Protein AF-A0A1I8AH09-F1 (afdb_monomer_lite)

Sequence (270 aa):
MNSVPYLFTRAVVSLLHGSTCYKTEDLAELASSPWADEAERHVRDVWQYSIDVAPPRSHHFYPWAHERGYQVLLSRRRSTGDDDPVVEYITIDDFDTFDVAKDAVWVWVTLKNHIRFSREHISRTPSLESLTKCLRRILGGRDCVDFFCDLELPYYNLLEAFPRTFRSLTFTYLNREVEEFVMDTMKLQRVSELDLKGTDVSKEFEDFLHKVMVNAEMHYIRIKTTGLKVFGFSVFKRILQRWMKSPESFYGRDTLFLYLPVGFSSEKIE

pLDDT: mean 71.82, std 17.92, range [26.88, 95.31]

Foldseek 3Di:
DDDQPPQLVQVLVVLLQADDDDDLVSNCVSDDNVSSVVSVVSQQPAKEKAKEKAAADDCVPPVPCPAQFIKMWIWIWGCPVDPDIDIDTDEDPFLQDDEDDPRHRYNYYEYANDDDDDPVRIHGDNDPPSNLNSQCRHQPPHQHEDYAYDDDPDPLVNLVSHDLRYQEYHYQEDDPSVLVSVVVSVVVDHRAEYHEHYAADDPVSLVVVVVCQLQQQYQYDAYHYNHHDAAEVVSVVNVVVVCVVCVVSRPRHNHRHDHGRHDPDPDDDD

Radius of gyration: 21.02 Å; chains: 1; bounding box: 66×42×57 Å

Secondary structure (DSSP, 8-state):
-PPPPTTHHHHHHHHHTT-SS--HHHHHHSS-HHHHHHHHHHHHHSPEEEEEEEPPPPTTT-TT----SEEEEEEEEE--SSSSPEEEEE--S-TTT----TT-EEEEEEEES---S-GGG-EEES-HHHHHHHHHHHHTTS-EEEEEEEPPTTGGGGGGGS-S-EEEEEESS--HHHHHHHHHHHHHS---EEEEEES---HHHHHHHHHHHHHT-SSEEEEEESSSPPEEHHHHHHHHHHHTT-GGGSTT-SS-EEE--EE-------

Organism: NCBI:txid37863

Structure (mmCIF, N/CA/C/O backbone):
data_AF-A0A1I8AH09-F1
#
_entry.id   AF-A0A1I8AH09-F1
#
loop_
_atom_site.group_PDB
_atom_site.id
_atom_site.type_symbol
_atom_site.label_atom_id
_atom_site.label_alt_id
_atom_site.label_comp_id
_atom_site.label_asym_id
_atom_site.label_entity_id
_atom_site.label_seq_id
_atom_site.pdbx_PDB_ins_code
_atom_site.Cartn_x
_atom_site.Cartn_y
_atom_site.Cartn_z
_atom_site.occupancy
_atom_site.B_iso_or_equiv
_atom_site.auth_seq_id
_atom_site.auth_comp_id
_atom_site.auth_asym_id
_atom_site.auth_atom_id
_atom_site.pdbx_PDB_model_num
ATOM 1 N N . MET A 1 1 ? -38.180 -21.342 -4.488 1.00 31.16 1 MET A N 1
ATOM 2 C CA . MET A 1 1 ? -36.766 -21.059 -4.814 1.00 31.16 1 MET A CA 1
ATOM 3 C C . MET A 1 1 ? -36.011 -21.054 -3.506 1.00 31.16 1 MET A C 1
ATOM 5 O O . MET A 1 1 ? -36.408 -20.313 -2.616 1.00 31.16 1 MET A O 1
ATOM 9 N N . ASN A 1 2 ? -35.026 -21.936 -3.353 1.00 26.88 2 ASN A N 1
ATOM 10 C CA . ASN A 1 2 ? -34.386 -22.161 -2.059 1.00 26.88 2 ASN A CA 1
ATOM 11 C C . ASN A 1 2 ? -33.302 -21.106 -1.824 1.00 26.88 2 ASN A C 1
ATOM 13 O O . ASN A 1 2 ? -32.504 -20.818 -2.713 1.00 26.88 2 ASN A O 1
ATOM 17 N N . SER A 1 3 ? -33.317 -20.513 -0.635 1.00 30.97 3 SER A N 1
ATOM 18 C CA . SER A 1 3 ? -32.409 -19.451 -0.211 1.00 30.97 3 SER A CA 1
ATOM 19 C C . SER A 1 3 ? -30.969 -19.952 -0.096 1.00 30.97 3 SER A C 1
ATOM 21 O O . SER A 1 3 ? -30.682 -20.806 0.743 1.00 30.97 3 SER A O 1
ATOM 23 N N . VAL A 1 4 ? -30.065 -19.380 -0.893 1.00 33.78 4 VAL A N 1
ATOM 24 C CA . VAL A 1 4 ? -28.615 -19.541 -0.713 1.00 33.78 4 VAL A CA 1
ATOM 25 C C . VAL A 1 4 ? -28.193 -18.776 0.552 1.00 33.78 4 VAL A C 1
ATOM 27 O O . VAL A 1 4 ? -28.588 -17.614 0.696 1.00 33.78 4 VAL A O 1
ATOM 30 N N . PRO A 1 5 ? -27.412 -19.366 1.477 1.00 34.22 5 PRO A N 1
ATOM 31 C CA . PRO A 1 5 ? -26.872 -18.633 2.616 1.00 34.22 5 PRO A CA 1
ATOM 32 C C . PRO A 1 5 ? -25.950 -17.501 2.144 1.00 34.22 5 PRO A C 1
ATOM 34 O O . PRO A 1 5 ? -24.986 -17.740 1.426 1.00 34.22 5 PRO A O 1
ATOM 37 N N . TYR A 1 6 ? -26.206 -16.272 2.595 1.00 36.00 6 TYR A N 1
ATOM 38 C CA . TYR A 1 6 ? -25.492 -15.038 2.203 1.00 36.00 6 TYR A CA 1
ATOM 39 C C . TYR A 1 6 ? -23.961 -15.066 2.451 1.00 36.00 6 TYR A C 1
ATOM 41 O O . TYR A 1 6 ? -23.216 -14.237 1.936 1.00 36.00 6 TYR A O 1
ATOM 49 N N . LEU A 1 7 ? -23.503 -16.049 3.230 1.00 34.81 7 LEU A N 1
ATOM 50 C CA . LEU A 1 7 ? -22.114 -16.354 3.581 1.00 34.81 7 LEU A CA 1
ATOM 51 C C . LEU A 1 7 ? -21.298 -16.900 2.390 1.00 34.81 7 LEU A C 1
ATOM 53 O O . LEU A 1 7 ? -20.118 -16.590 2.260 1.00 34.81 7 LEU A O 1
ATOM 57 N N . PHE A 1 8 ? -21.936 -17.670 1.501 1.00 39.09 8 PHE A N 1
ATOM 58 C CA . PHE A 1 8 ? -21.303 -18.365 0.367 1.00 39.09 8 PHE A CA 1
ATOM 59 C C . PHE A 1 8 ? -20.645 -17.400 -0.629 1.00 39.09 8 PHE A C 1
ATOM 61 O O . PHE A 1 8 ? -19.447 -17.468 -0.902 1.00 39.09 8 PHE A O 1
ATOM 68 N N . THR A 1 9 ? -21.409 -16.411 -1.098 1.00 47.34 9 THR A N 1
ATOM 69 C CA . THR A 1 9 ? -20.959 -15.419 -2.086 1.00 47.34 9 THR A CA 1
ATOM 70 C C . THR A 1 9 ? -19.761 -14.592 -1.595 1.00 47.34 9 THR A C 1
ATOM 72 O O . THR A 1 9 ? -19.022 -14.027 -2.402 1.00 47.34 9 THR A O 1
ATOM 75 N N . ARG A 1 10 ? -19.564 -14.508 -0.269 1.00 39.41 10 ARG A N 1
ATOM 76 C CA . ARG A 1 10 ? -18.617 -13.603 0.399 1.00 39.41 10 ARG A CA 1
ATOM 77 C C . ARG A 1 10 ? -17.155 -13.967 0.106 1.00 39.41 10 ARG A C 1
ATOM 79 O O . ARG A 1 10 ? -16.376 -13.071 -0.204 1.00 39.41 10 ARG A O 1
ATOM 86 N N . ALA A 1 11 ? -16.799 -15.255 0.131 1.00 39.72 11 ALA A N 1
ATOM 87 C CA . ALA A 1 11 ? -15.434 -15.725 -0.145 1.00 39.72 11 ALA A CA 1
ATOM 88 C C . ALA A 1 11 ? -15.135 -15.875 -1.650 1.00 39.72 11 ALA A C 1
ATOM 90 O O . ALA A 1 11 ? -14.019 -15.591 -2.083 1.00 39.72 11 ALA A O 1
ATOM 91 N N . VAL A 1 12 ? -16.144 -16.213 -2.464 1.00 42.44 12 VAL A N 1
ATOM 92 C CA . VAL A 1 12 ? -16.028 -16.263 -3.936 1.00 42.44 12 VAL A CA 1
ATOM 93 C C . VAL A 1 12 ? -15.684 -14.880 -4.507 1.00 42.44 12 VAL A C 1
ATOM 95 O O . VAL A 1 12 ? -14.805 -14.747 -5.358 1.00 42.44 12 VAL A O 1
ATOM 98 N N . VAL A 1 13 ? -16.292 -13.819 -3.962 1.00 43.88 13 VAL A N 1
ATOM 99 C CA . VAL A 1 13 ? -15.940 -12.427 -4.291 1.00 43.88 13 VAL A CA 1
ATOM 100 C C . VAL A 1 13 ? -14.526 -12.059 -3.818 1.00 43.88 13 VAL A C 1
ATOM 102 O O . VAL A 1 13 ? -13.833 -11.338 -4.534 1.00 43.88 13 VAL A O 1
ATOM 105 N N . SER A 1 14 ? -14.058 -12.550 -2.665 1.00 44.03 14 SER A N 1
ATOM 106 C CA . SER A 1 14 ? -12.679 -12.306 -2.201 1.00 44.03 14 SER A CA 1
ATOM 107 C C . SER A 1 14 ? -11.613 -12.968 -3.079 1.00 44.03 14 SER A C 1
ATOM 109 O O . SER A 1 14 ? -10.527 -12.404 -3.225 1.00 44.03 14 SER A O 1
ATOM 111 N N . LEU A 1 15 ? -11.915 -14.120 -3.683 1.00 36.62 15 LEU A N 1
ATOM 112 C CA . LEU A 1 15 ? -10.998 -14.819 -4.587 1.00 36.62 15 LEU A CA 1
ATOM 113 C C . LEU A 1 15 ? -10.949 -14.155 -5.975 1.00 36.62 15 LEU A C 1
ATOM 115 O O . LEU A 1 15 ? -9.858 -13.935 -6.493 1.00 36.62 15 LEU A O 1
ATOM 119 N N . LEU A 1 16 ? -12.089 -13.675 -6.494 1.00 43.72 16 LEU A N 1
ATOM 120 C CA . LEU A 1 16 ? -12.161 -12.828 -7.700 1.00 43.72 16 LEU A CA 1
ATOM 121 C C . LEU A 1 16 ? -11.393 -11.492 -7.602 1.00 43.72 16 LEU A C 1
ATOM 123 O O . LEU A 1 16 ? -11.109 -10.887 -8.630 1.00 43.72 16 LEU A O 1
ATOM 127 N N . HIS A 1 17 ? -11.074 -11.013 -6.394 1.00 44.59 17 HIS A N 1
ATOM 128 C CA . HIS A 1 17 ? -10.467 -9.692 -6.170 1.00 44.59 17 HIS A CA 1
ATOM 129 C C . HIS A 1 17 ? -9.145 -9.729 -5.375 1.00 44.59 17 HIS A C 1
ATOM 131 O O . HIS A 1 17 ? -8.767 -8.731 -4.762 1.00 44.59 17 HIS A O 1
ATOM 137 N N . GLY A 1 18 ? -8.435 -10.863 -5.393 1.00 41.16 18 GLY A N 1
ATOM 138 C CA . GLY A 1 18 ? -7.014 -10.922 -5.026 1.00 41.16 18 GLY A CA 1
ATOM 139 C C . GLY A 1 18 ? -6.666 -11.128 -3.546 1.00 41.16 18 GLY A C 1
ATOM 140 O O . GLY A 1 18 ? -5.551 -10.797 -3.155 1.00 41.16 18 GLY A O 1
ATOM 141 N N . SER A 1 19 ? -7.549 -11.701 -2.719 1.00 43.47 19 SER A N 1
ATOM 142 C CA . SER A 1 19 ? -7.159 -12.138 -1.365 1.00 43.47 19 SER A CA 1
ATOM 143 C C . SER A 1 19 ? -6.282 -13.402 -1.411 1.00 43.47 19 SER A C 1
ATOM 145 O O . SER A 1 19 ? -6.546 -14.325 -2.179 1.00 43.47 19 SER A O 1
ATOM 147 N N . THR A 1 20 ? -5.234 -13.467 -0.587 1.00 40.88 20 THR A N 1
ATOM 148 C CA . THR A 1 20 ? -4.108 -14.410 -0.753 1.00 40.88 20 THR A CA 1
ATOM 149 C C . THR A 1 20 ? -4.196 -15.720 0.041 1.00 40.88 20 THR A C 1
ATOM 151 O O . THR A 1 20 ? -3.235 -16.488 0.040 1.00 40.88 20 THR A O 1
ATOM 154 N N . CYS A 1 21 ? -5.328 -15.995 0.701 1.00 41.72 21 CYS A N 1
ATOM 155 C CA . CYS A 1 21 ? -5.409 -16.973 1.799 1.00 41.72 21 CYS A CA 1
ATOM 156 C C . CYS A 1 21 ? -6.443 -18.106 1.624 1.00 41.72 21 CYS A C 1
ATOM 158 O O . CYS A 1 21 ? -6.833 -18.704 2.625 1.00 41.72 21 CYS A O 1
ATOM 160 N N . TYR A 1 22 ? -6.923 -18.381 0.410 1.00 43.59 22 TYR A N 1
ATOM 161 C CA . TYR A 1 22 ? -8.026 -19.325 0.161 1.00 43.59 22 TYR A CA 1
ATOM 162 C C . TYR A 1 22 ? -7.640 -20.407 -0.849 1.00 43.59 22 TYR A C 1
ATOM 164 O O . TYR A 1 22 ? -6.948 -20.108 -1.825 1.00 43.59 22 TYR A O 1
ATOM 172 N N . LYS A 1 23 ?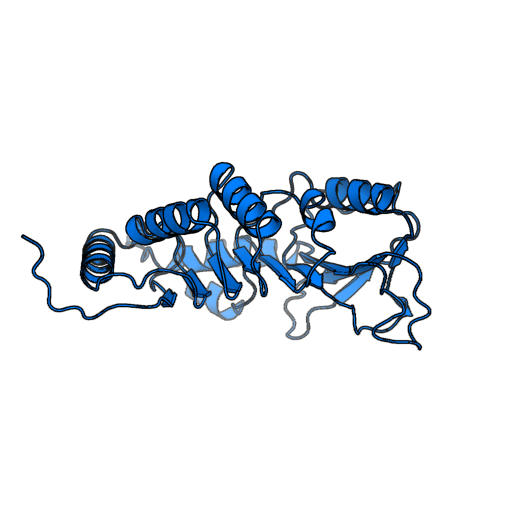 -8.107 -21.644 -0.640 1.00 44.06 23 LYS A N 1
ATOM 173 C CA . LYS A 1 23 ? -7.935 -22.729 -1.611 1.00 44.06 23 LYS A CA 1
ATOM 174 C C . LYS A 1 23 ? -9.069 -22.711 -2.634 1.00 44.06 23 LYS A C 1
ATOM 176 O O . LYS A 1 23 ? -10.195 -22.337 -2.322 1.00 44.06 23 LYS A O 1
ATOM 181 N N . THR A 1 24 ? -8.794 -23.161 -3.856 1.00 48.84 24 THR A N 1
ATOM 182 C CA . THR A 1 24 ? -9.818 -23.342 -4.903 1.00 48.84 24 THR A CA 1
ATOM 183 C C . THR A 1 24 ? -10.876 -24.376 -4.508 1.00 48.84 24 THR A C 1
ATOM 185 O O . THR A 1 24 ? -12.046 -24.196 -4.831 1.00 48.84 24 THR A O 1
ATOM 188 N N . GLU A 1 25 ? -10.489 -25.395 -3.736 1.00 48.25 25 GLU A N 1
ATOM 189 C CA . GLU A 1 25 ? -11.385 -26.397 -3.137 1.00 48.25 25 GLU A CA 1
ATOM 190 C C . GLU A 1 25 ? -12.524 -25.741 -2.328 1.00 48.25 25 GLU A C 1
ATOM 192 O O . GLU A 1 25 ? -13.684 -26.131 -2.469 1.00 48.25 25 GLU A O 1
ATOM 197 N N . ASP A 1 26 ? -12.223 -24.671 -1.577 1.00 47.44 26 ASP A N 1
ATOM 198 C CA . ASP A 1 26 ? -13.202 -23.937 -0.766 1.00 47.44 26 ASP A CA 1
ATOM 199 C C . ASP A 1 26 ? -14.272 -23.235 -1.638 1.00 47.44 26 ASP A C 1
ATOM 201 O O . ASP A 1 26 ? -15.393 -23.010 -1.189 1.00 47.44 26 ASP A O 1
ATOM 205 N N . LEU A 1 27 ? -13.977 -22.881 -2.899 1.00 49.62 27 LEU A N 1
ATOM 206 C CA . LEU A 1 27 ? -14.943 -22.219 -3.796 1.00 49.62 27 LEU A CA 1
ATOM 207 C C . LEU A 1 27 ? -16.023 -23.161 -4.320 1.00 49.62 27 LEU A C 1
ATOM 209 O O . LEU A 1 27 ? -17.164 -22.735 -4.507 1.00 49.62 27 LEU A O 1
ATOM 213 N N . ALA A 1 28 ? -15.651 -24.413 -4.592 1.00 47.81 28 ALA A N 1
ATOM 214 C CA . ALA A 1 28 ? -16.555 -25.418 -5.139 1.00 47.81 28 ALA A CA 1
ATOM 215 C C . ALA A 1 28 ? -17.649 -25.796 -4.131 1.00 47.81 28 ALA A C 1
ATOM 217 O O . ALA A 1 28 ? -18.774 -26.102 -4.527 1.00 47.81 28 ALA A O 1
ATOM 218 N N . GLU A 1 29 ? -17.348 -25.709 -2.831 1.00 47.12 29 GLU A N 1
ATOM 219 C CA . GLU A 1 29 ? -18.364 -25.795 -1.785 1.00 47.12 29 GLU A CA 1
ATOM 220 C C . GLU A 1 29 ? -19.264 -24.548 -1.766 1.00 47.12 29 GLU A C 1
ATOM 222 O O . GLU A 1 29 ? -20.480 -24.688 -1.659 1.00 47.12 29 GLU A O 1
ATOM 227 N N . LEU A 1 30 ? -18.693 -23.341 -1.906 1.00 47.19 30 LEU A N 1
ATOM 228 C CA . LEU A 1 30 ? -19.334 -22.044 -1.619 1.00 47.19 30 LEU A CA 1
ATOM 229 C C . LEU A 1 30 ? -20.149 -21.399 -2.769 1.00 47.19 30 LEU A C 1
ATOM 231 O O . LEU A 1 30 ? -20.523 -20.226 -2.670 1.00 47.19 30 LEU A O 1
ATOM 235 N N . ALA A 1 31 ? -20.487 -22.111 -3.848 1.00 48.62 31 ALA A N 1
ATOM 236 C CA . ALA A 1 31 ? -21.408 -21.602 -4.875 1.00 48.62 31 ALA A CA 1
ATOM 237 C C . ALA A 1 31 ? -22.170 -22.717 -5.606 1.00 48.62 31 ALA A C 1
ATOM 239 O O . ALA A 1 31 ? -21.778 -23.878 -5.613 1.00 48.62 31 ALA A O 1
ATOM 240 N N . SER A 1 32 ? -23.255 -22.369 -6.307 1.00 53.81 32 SER A N 1
ATOM 241 C CA . SER A 1 32 ? -23.770 -23.256 -7.360 1.00 53.81 32 SER A CA 1
ATOM 242 C C . SER A 1 32 ? -22.721 -23.359 -8.473 1.00 53.81 32 SER A C 1
ATOM 244 O O . SER A 1 32 ? -22.307 -22.303 -8.963 1.00 53.81 32 SER A O 1
ATOM 246 N N . SER A 1 33 ? -22.351 -24.582 -8.888 1.00 54.88 33 SER A N 1
ATOM 247 C CA . SER A 1 33 ? -21.144 -24.860 -9.700 1.00 54.88 33 SER A CA 1
ATOM 248 C C . SER A 1 33 ? -20.833 -23.835 -10.799 1.00 54.88 33 SER A C 1
ATOM 250 O O . SER A 1 33 ? -19.720 -23.321 -10.772 1.00 54.88 33 SER A O 1
ATOM 252 N N . PRO A 1 34 ? -21.783 -23.393 -11.657 1.00 56.75 34 PRO A N 1
ATOM 253 C CA . PRO A 1 34 ? -21.471 -22.468 -12.750 1.00 56.75 34 PRO A CA 1
ATOM 254 C C . PRO A 1 34 ? -20.781 -21.162 -12.325 1.00 56.75 34 PRO A C 1
ATOM 256 O O . PRO A 1 34 ? -20.023 -20.592 -13.104 1.00 56.75 34 PRO A O 1
ATOM 259 N N . TRP A 1 35 ? -21.027 -20.682 -11.100 1.00 51.75 35 TRP A N 1
ATOM 260 C CA . TRP A 1 35 ? -20.400 -19.467 -10.566 1.00 51.75 35 TRP A CA 1
ATOM 261 C C . TRP A 1 35 ? -19.045 -19.729 -9.901 1.00 51.75 35 TRP A C 1
ATOM 263 O O . TRP A 1 35 ? -18.184 -18.854 -9.962 1.00 51.75 35 TRP A O 1
ATOM 273 N N . ALA A 1 36 ? -18.834 -20.913 -9.312 1.00 54.16 36 ALA A N 1
ATOM 274 C CA . ALA A 1 36 ? -17.501 -21.348 -8.890 1.00 54.16 36 ALA A CA 1
ATOM 275 C C . ALA A 1 36 ? -16.605 -21.527 -10.124 1.00 54.16 36 ALA A C 1
ATOM 277 O O . ALA A 1 36 ? -15.525 -20.951 -10.178 1.00 54.16 36 ALA A O 1
ATOM 278 N N . ASP A 1 37 ? -17.116 -22.207 -11.155 1.00 57.69 37 ASP A N 1
ATOM 279 C CA . ASP A 1 37 ? -16.419 -22.479 -12.416 1.00 57.69 37 ASP A CA 1
ATOM 280 C C . ASP A 1 37 ? -16.046 -21.184 -13.172 1.00 57.69 37 ASP A C 1
ATOM 282 O O . ASP A 1 37 ? -15.029 -21.131 -13.862 1.00 57.69 37 ASP A O 1
ATOM 286 N N . GLU A 1 38 ? -16.871 -20.131 -13.089 1.00 56.44 38 GLU A N 1
ATOM 287 C CA . GLU A 1 38 ? -16.588 -18.807 -13.675 1.00 56.44 38 GLU A CA 1
ATOM 288 C C . GLU A 1 38 ? -15.589 -18.000 -12.833 1.00 56.44 38 GLU A C 1
ATOM 290 O O . GLU A 1 38 ? -14.648 -17.423 -13.380 1.00 56.44 38 GLU A O 1
ATOM 295 N N . ALA A 1 39 ? -15.750 -17.994 -11.505 1.00 54.94 39 ALA A N 1
ATOM 296 C CA . ALA A 1 39 ? -14.822 -17.327 -10.596 1.00 54.94 39 ALA A CA 1
ATOM 297 C C . ALA A 1 39 ? -13.419 -17.944 -10.668 1.00 54.94 39 ALA A C 1
ATOM 299 O O . ALA A 1 39 ? -12.423 -17.226 -10.746 1.00 54.94 39 ALA A O 1
ATOM 300 N N . GLU A 1 40 ? -13.342 -19.272 -10.708 1.00 56.00 40 GLU A N 1
ATOM 301 C CA . GLU A 1 40 ? -12.095 -20.008 -10.842 1.00 56.00 40 GLU A CA 1
ATOM 302 C C . GLU A 1 40 ? -11.424 -19.754 -12.198 1.00 56.00 40 GLU A C 1
ATOM 304 O O . GLU A 1 40 ? -10.225 -19.479 -12.223 1.00 56.00 40 GLU A O 1
ATOM 309 N N . ARG A 1 41 ? -12.169 -19.754 -13.316 1.00 58.81 41 ARG A N 1
ATOM 310 C CA . ARG A 1 41 ? -11.615 -19.371 -14.630 1.00 58.81 41 ARG A CA 1
ATOM 311 C C . ARG A 1 41 ? -11.032 -17.958 -14.611 1.00 58.81 41 ARG A C 1
ATOM 313 O O . ARG A 1 41 ? -9.893 -17.768 -15.027 1.00 58.81 41 ARG A O 1
ATOM 320 N N . HIS A 1 42 ? -11.755 -16.988 -14.052 1.00 59.75 42 HIS A N 1
ATOM 321 C CA . HIS A 1 42 ? -11.266 -15.613 -13.944 1.00 59.75 42 HIS A CA 1
ATOM 322 C C . HIS A 1 42 ? -9.982 -15.503 -13.098 1.00 59.75 42 HIS A C 1
ATOM 324 O O . HIS A 1 42 ? -9.069 -14.765 -13.457 1.00 59.75 42 HIS A O 1
ATOM 330 N N . VAL A 1 43 ? -9.862 -16.271 -12.008 1.00 58.84 43 VAL A N 1
ATOM 331 C CA . VAL A 1 43 ? -8.654 -16.284 -11.161 1.00 58.84 43 VAL A CA 1
ATOM 332 C C . VAL A 1 43 ? -7.480 -17.023 -11.816 1.00 58.84 43 VAL A C 1
ATOM 334 O O . VAL A 1 43 ? -6.338 -16.579 -11.687 1.00 58.84 43 VAL A O 1
ATOM 337 N N . ARG A 1 44 ? -7.734 -18.130 -12.526 1.00 62.34 44 ARG A N 1
ATOM 338 C CA . ARG A 1 44 ? -6.702 -18.900 -13.244 1.00 62.34 44 ARG A CA 1
ATOM 339 C C . ARG A 1 44 ? -6.134 -18.143 -14.448 1.00 62.34 44 ARG A C 1
ATOM 341 O O . ARG A 1 44 ? -4.974 -18.350 -14.797 1.00 62.34 44 ARG A O 1
ATOM 348 N N . ASP A 1 45 ? -6.908 -17.257 -15.076 1.00 65.38 45 ASP A N 1
ATOM 349 C CA . ASP A 1 45 ? -6.495 -16.571 -16.308 1.00 65.38 45 ASP A CA 1
ATOM 350 C C . ASP A 1 45 ? -5.843 -15.192 -16.108 1.00 65.38 45 ASP A C 1
ATOM 352 O O . ASP A 1 45 ? -5.169 -14.705 -17.019 1.00 65.38 45 ASP A O 1
ATOM 356 N N . VAL A 1 46 ? -5.956 -14.592 -14.920 1.00 72.94 46 VAL A N 1
ATOM 357 C CA . VAL A 1 46 ? -5.405 -13.259 -14.621 1.00 72.94 46 VAL A CA 1
ATOM 358 C C . VAL A 1 46 ? -3.983 -13.330 -14.050 1.00 72.94 46 VAL A C 1
ATOM 360 O O . VAL A 1 46 ? -3.688 -14.068 -13.108 1.00 72.94 46 VAL A O 1
ATOM 363 N N . TRP A 1 47 ? -3.090 -12.491 -14.585 1.00 78.94 47 TRP A N 1
ATOM 364 C CA . TRP A 1 47 ? -1.759 -12.279 -14.017 1.00 78.94 47 TRP A CA 1
ATOM 365 C C . TRP A 1 47 ? -1.833 -11.426 -12.748 1.00 78.94 47 TRP A C 1
ATOM 367 O O . TRP A 1 47 ? -2.214 -10.254 -12.779 1.00 78.94 47 TRP A O 1
ATOM 377 N N . GLN A 1 48 ? -1.401 -12.012 -11.634 1.00 84.19 48 GLN A N 1
ATOM 378 C CA . GLN A 1 48 ? -1.256 -11.338 -10.350 1.00 84.19 48 GLN A CA 1
ATOM 379 C C . GLN A 1 48 ? 0.153 -10.766 -10.230 1.00 84.19 48 GLN A C 1
ATOM 381 O O . GLN A 1 48 ? 1.128 -11.517 -10.219 1.00 84.19 48 GLN A O 1
ATOM 3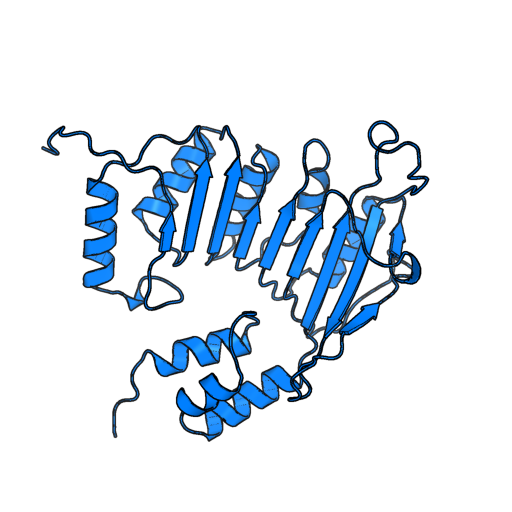86 N N . TYR A 1 49 ? 0.264 -9.447 -10.120 1.00 90.25 49 TYR A N 1
ATOM 387 C CA . TYR A 1 49 ? 1.534 -8.737 -10.020 1.00 90.25 49 TYR A CA 1
ATOM 388 C C . TYR A 1 49 ? 1.914 -8.453 -8.565 1.00 90.25 49 TYR A C 1
ATOM 390 O O . TYR A 1 49 ? 1.065 -8.329 -7.675 1.00 90.25 49 TYR A O 1
ATOM 398 N N . SER A 1 50 ? 3.215 -8.373 -8.305 1.00 92.50 50 SER A N 1
ATOM 399 C CA . SER A 1 50 ? 3.782 -8.015 -7.006 1.00 92.50 50 SER A CA 1
ATOM 400 C C . SER A 1 50 ? 5.059 -7.206 -7.195 1.00 92.50 50 SER A C 1
ATOM 402 O O . SER A 1 50 ? 5.881 -7.535 -8.048 1.00 92.50 50 SER A O 1
ATOM 404 N N . ILE A 1 51 ? 5.229 -6.141 -6.416 1.00 94.25 51 ILE A N 1
ATOM 405 C CA . ILE A 1 51 ? 6.391 -5.254 -6.510 1.00 94.25 51 ILE A CA 1
ATOM 406 C C . ILE A 1 51 ? 6.951 -4.939 -5.128 1.00 94.25 51 ILE A C 1
ATOM 408 O O . ILE A 1 51 ? 6.247 -4.423 -4.265 1.00 94.25 51 ILE A O 1
ATOM 412 N N . ASP A 1 52 ? 8.241 -5.203 -4.944 1.00 93.50 52 ASP A N 1
ATOM 413 C CA . ASP A 1 52 ? 9.019 -4.657 -3.837 1.00 93.50 52 ASP A CA 1
ATOM 414 C C . ASP A 1 52 ? 9.827 -3.457 -4.336 1.00 93.50 52 ASP A C 1
ATOM 416 O O . ASP A 1 52 ? 10.537 -3.551 -5.339 1.00 93.50 52 ASP A O 1
ATOM 420 N N . VAL A 1 53 ? 9.777 -2.350 -3.600 1.00 92.94 53 VAL A N 1
ATOM 421 C CA . VAL A 1 53 ? 10.585 -1.149 -3.818 1.00 92.94 53 VAL A CA 1
ATOM 422 C C . VAL A 1 53 ? 11.413 -0.876 -2.563 1.00 92.94 53 VAL A C 1
ATOM 424 O O . VAL A 1 53 ? 10.892 -0.905 -1.446 1.00 92.94 53 VAL A O 1
ATOM 427 N N . ALA A 1 54 ? 12.701 -0.582 -2.732 1.00 89.62 54 ALA A N 1
ATOM 428 C CA . ALA A 1 54 ? 13.577 -0.139 -1.649 1.00 89.62 54 ALA A CA 1
ATOM 429 C C . ALA A 1 54 ? 14.371 1.122 -2.043 1.00 89.62 54 ALA A C 1
ATOM 431 O O . ALA A 1 54 ? 14.777 1.259 -3.203 1.00 89.62 54 ALA A O 1
ATOM 432 N N . PRO A 1 55 ? 14.613 2.053 -1.104 1.00 87.94 55 PRO A N 1
ATOM 433 C CA . PRO A 1 55 ? 15.425 3.241 -1.343 1.00 87.94 55 PRO A CA 1
ATOM 434 C C . PRO A 1 55 ? 16.914 2.893 -1.539 1.00 87.94 55 PRO A C 1
ATOM 436 O O . PRO A 1 55 ? 17.354 1.799 -1.169 1.00 87.94 55 PRO A O 1
ATOM 439 N N . PRO A 1 56 ? 17.731 3.829 -2.064 1.00 83.62 56 PRO A N 1
ATOM 440 C CA . PRO A 1 56 ? 19.179 3.684 -2.066 1.00 83.62 56 PRO A CA 1
ATOM 441 C C . PRO A 1 56 ? 19.680 3.530 -0.630 1.00 83.62 56 PRO A C 1
ATOM 443 O O . PRO A 1 56 ? 19.372 4.349 0.237 1.00 83.62 56 PRO A O 1
ATOM 446 N N . ARG A 1 57 ? 20.495 2.505 -0.375 1.00 71.81 57 ARG A N 1
ATOM 447 C CA . ARG A 1 57 ? 21.106 2.315 0.944 1.00 71.81 57 ARG A CA 1
ATOM 448 C C . ARG A 1 57 ? 22.115 3.426 1.222 1.00 71.81 57 ARG A C 1
ATOM 450 O O . ARG A 1 57 ? 23.087 3.583 0.485 1.00 71.81 57 ARG A O 1
ATOM 457 N N . SER A 1 58 ? 21.935 4.152 2.325 1.00 55.12 58 SER A N 1
ATOM 458 C CA . SER A 1 58 ? 22.987 5.026 2.842 1.00 55.12 58 SER A CA 1
ATOM 459 C C . SER A 1 58 ? 24.181 4.185 3.320 1.00 55.12 58 SER A C 1
ATOM 461 O O . SER A 1 58 ? 24.023 3.145 3.966 1.00 55.12 58 SER A O 1
ATOM 463 N N . HIS A 1 59 ? 25.403 4.628 3.009 1.00 50.16 59 HIS A N 1
ATOM 464 C CA . HIS A 1 59 ? 26.633 3.874 3.298 1.00 50.16 59 HIS A CA 1
ATOM 465 C C . HIS A 1 59 ? 26.907 3.639 4.800 1.00 50.16 59 HIS A C 1
ATOM 467 O O . HIS A 1 59 ? 27.801 2.865 5.135 1.00 50.16 59 HIS A O 1
ATOM 473 N N . HIS A 1 60 ? 26.155 4.272 5.706 1.00 49.03 60 HIS A N 1
ATOM 474 C CA . HIS A 1 60 ? 26.413 4.231 7.146 1.00 49.03 60 HIS A CA 1
ATOM 475 C C . HIS A 1 60 ? 26.038 2.914 7.839 1.00 49.03 60 HIS A C 1
ATOM 477 O O . HIS A 1 60 ? 26.679 2.574 8.828 1.00 49.03 60 HIS A O 1
ATOM 483 N N . PHE A 1 61 ? 25.053 2.158 7.338 1.00 49.34 61 PHE A N 1
ATOM 484 C CA . PHE A 1 61 ? 24.592 0.932 8.015 1.00 49.34 61 PHE A CA 1
ATOM 485 C C . PHE A 1 61 ? 25.180 -0.369 7.450 1.00 49.34 61 PHE A C 1
ATOM 487 O O . PHE A 1 61 ? 25.297 -1.348 8.181 1.00 49.34 61 PHE A O 1
ATOM 494 N N . TYR A 1 62 ? 25.585 -0.396 6.174 1.00 49.28 62 TYR A N 1
ATOM 495 C CA . TYR A 1 62 ? 26.166 -1.585 5.537 1.00 49.28 62 TYR A CA 1
ATOM 496 C C . TYR A 1 62 ? 27.294 -1.197 4.561 1.00 49.28 62 TYR A C 1
ATOM 498 O O . TYR A 1 62 ? 27.020 -0.984 3.377 1.00 49.28 62 TYR A O 1
ATOM 506 N N . PRO A 1 63 ? 28.568 -1.152 5.009 1.00 47.25 63 PRO A N 1
ATOM 507 C CA . PRO A 1 63 ? 29.710 -0.721 4.186 1.00 47.25 63 PRO A CA 1
ATOM 508 C C . PRO A 1 63 ? 29.910 -1.520 2.886 1.00 47.25 63 PRO A C 1
ATOM 510 O O . PRO A 1 63 ? 30.459 -1.011 1.914 1.00 47.25 63 PRO A O 1
ATOM 513 N N . TRP A 1 64 ? 29.430 -2.765 2.859 1.00 47.53 64 TRP A N 1
ATOM 514 C CA . TRP A 1 64 ? 29.535 -3.709 1.740 1.00 47.53 64 TRP A CA 1
ATOM 515 C C . TRP A 1 64 ? 28.451 -3.517 0.660 1.00 47.53 64 TRP A C 1
ATOM 517 O O . TRP A 1 64 ? 28.474 -4.174 -0.383 1.00 47.53 64 TRP A O 1
ATOM 527 N N . ALA A 1 65 ? 27.461 -2.652 0.906 1.00 50.59 65 ALA A N 1
ATOM 528 C CA . ALA A 1 65 ? 26.379 -2.372 -0.031 1.00 50.59 65 ALA A CA 1
ATOM 529 C C . ALA A 1 65 ? 26.793 -1.272 -1.024 1.00 50.59 65 ALA A C 1
ATOM 531 O O . ALA A 1 65 ? 26.458 -0.101 -0.862 1.00 50.59 65 ALA A O 1
ATOM 532 N N . HIS A 1 66 ? 27.484 -1.656 -2.099 1.00 50.56 66 HIS A N 1
ATOM 533 C CA . HIS A 1 66 ? 27.811 -0.769 -3.231 1.00 50.56 66 HIS A CA 1
ATOM 534 C C . HIS A 1 66 ? 26.599 -0.437 -4.136 1.00 50.56 66 HIS A C 1
ATOM 536 O O . HIS A 1 66 ? 26.763 -0.047 -5.291 1.00 50.56 66 HIS A O 1
ATOM 542 N N . GLU A 1 67 ? 25.373 -0.616 -3.644 1.00 57.78 67 GLU A N 1
ATOM 543 C CA . GLU A 1 67 ? 24.147 -0.547 -4.441 1.00 57.78 67 GLU A CA 1
ATOM 544 C C . GLU A 1 67 ? 23.654 0.900 -4.550 1.00 57.78 67 GLU A C 1
ATOM 546 O O . GLU A 1 67 ? 22.886 1.392 -3.726 1.00 57.78 67 GLU A O 1
ATOM 551 N N . ARG A 1 68 ? 24.145 1.598 -5.580 1.00 69.25 68 ARG A N 1
ATOM 552 C CA . ARG A 1 68 ? 23.748 2.971 -5.908 1.00 69.25 68 ARG A CA 1
ATOM 553 C C . ARG A 1 68 ? 22.404 2.980 -6.642 1.00 69.25 68 ARG A C 1
ATOM 555 O O . ARG A 1 68 ? 22.347 2.611 -7.811 1.00 69.25 68 ARG A O 1
ATOM 562 N N . GLY A 1 69 ? 21.360 3.457 -5.971 1.00 85.12 69 GLY A N 1
ATOM 563 C CA . GLY A 1 69 ? 20.037 3.697 -6.555 1.00 85.12 69 GLY A CA 1
ATOM 564 C C . GLY A 1 69 ? 18.906 2.957 -5.843 1.00 85.12 69 GLY A C 1
ATOM 565 O O . GLY A 1 69 ? 19.143 2.078 -5.017 1.00 85.12 69 GLY A O 1
ATOM 566 N N . TYR A 1 70 ? 17.677 3.342 -6.172 1.00 89.56 70 TYR A N 1
ATOM 567 C CA . TYR A 1 70 ? 16.462 2.653 -5.758 1.00 89.56 70 TYR A CA 1
ATOM 568 C C . TYR A 1 70 ? 16.446 1.252 -6.367 1.00 89.56 70 TYR A C 1
ATOM 570 O O . TYR A 1 70 ? 16.829 1.073 -7.526 1.00 89.56 70 TYR A O 1
ATOM 578 N N . GLN A 1 71 ? 16.000 0.272 -5.589 1.00 91.12 71 GLN A N 1
ATOM 579 C CA . GLN A 1 71 ? 15.860 -1.118 -6.004 1.00 91.12 71 GLN A CA 1
ATOM 580 C C . GLN A 1 71 ? 14.387 -1.418 -6.264 1.00 91.12 71 GLN A C 1
ATOM 582 O O . GLN A 1 71 ? 13.536 -1.041 -5.460 1.00 91.12 71 GLN A O 1
ATOM 587 N N . VAL A 1 72 ? 14.099 -2.130 -7.350 1.00 93.38 72 VAL A N 1
ATOM 588 C CA . VAL A 1 72 ? 12.766 -2.647 -7.656 1.00 93.38 72 VAL A CA 1
ATOM 589 C C . VAL A 1 72 ? 12.870 -4.119 -8.026 1.00 93.38 72 VAL A C 1
ATOM 591 O O . VAL A 1 72 ? 13.628 -4.488 -8.922 1.00 93.38 72 VAL A O 1
ATOM 594 N N . LEU A 1 73 ? 12.096 -4.955 -7.344 1.00 93.88 73 LEU A N 1
ATOM 595 C CA . LEU A 1 73 ? 11.862 -6.341 -7.723 1.00 93.88 73 LEU A CA 1
ATOM 596 C C . LEU A 1 73 ? 10.400 -6.456 -8.135 1.00 93.88 73 LEU A C 1
ATOM 598 O O . LEU A 1 73 ? 9.510 -6.343 -7.294 1.00 93.88 73 LEU A O 1
ATOM 602 N N . LEU A 1 74 ? 10.169 -6.655 -9.427 1.00 94.25 74 LEU A N 1
ATOM 603 C CA . LEU A 1 74 ? 8.848 -6.890 -9.986 1.00 94.25 74 LEU A CA 1
ATOM 604 C C . LEU A 1 74 ? 8.709 -8.380 -10.295 1.00 94.25 74 LEU A C 1
ATOM 606 O O . LEU A 1 74 ? 9.588 -8.980 -10.916 1.00 94.25 74 LEU A O 1
ATOM 610 N N . SER A 1 75 ? 7.596 -8.972 -9.887 1.00 92.19 75 SER A N 1
ATOM 611 C CA . SER A 1 75 ? 7.210 -10.313 -10.302 1.00 92.19 75 SER A CA 1
ATOM 612 C C . SER A 1 75 ? 5.737 -10.373 -10.678 1.00 92.19 75 SER A C 1
ATOM 614 O O . SER A 1 75 ? 4.928 -9.514 -10.313 1.00 92.19 75 SER A O 1
ATOM 616 N N . ARG A 1 76 ? 5.387 -11.411 -11.430 1.00 90.25 76 ARG A N 1
ATOM 617 C CA . ARG A 1 76 ? 4.008 -11.823 -11.661 1.00 90.25 76 ARG A CA 1
ATOM 618 C C . ARG A 1 76 ? 3.873 -13.319 -11.431 1.00 90.25 76 ARG A C 1
ATOM 620 O O . ARG A 1 76 ? 4.827 -14.072 -11.605 1.00 90.25 76 ARG A O 1
ATOM 627 N N . ARG A 1 77 ? 2.673 -13.748 -11.070 1.00 85.25 77 ARG A N 1
ATOM 628 C CA . ARG A 1 77 ? 2.298 -15.158 -10.972 1.00 85.25 77 ARG A CA 1
ATOM 629 C C . ARG A 1 77 ? 0.942 -15.383 -11.619 1.00 85.25 77 ARG A C 1
ATOM 631 O O . ARG A 1 77 ? 0.120 -14.468 -11.679 1.00 85.25 77 ARG A O 1
ATOM 638 N N . ARG A 1 78 ? 0.700 -16.612 -12.052 1.00 75.50 78 ARG A N 1
ATOM 639 C CA . ARG A 1 78 ? -0.607 -17.088 -12.511 1.00 75.50 78 ARG A CA 1
ATOM 640 C C . ARG A 1 78 ? -0.903 -18.396 -11.790 1.00 75.50 78 ARG A C 1
ATOM 642 O O . ARG A 1 78 ? -0.001 -19.214 -11.624 1.00 75.50 78 ARG A O 1
ATOM 649 N N . SER A 1 79 ? -2.138 -18.580 -11.331 1.00 67.31 79 SER A N 1
ATOM 650 C CA . SER A 1 79 ? -2.557 -19.874 -10.791 1.00 67.31 79 SER A CA 1
ATOM 651 C C . SER A 1 79 ? -2.809 -20.818 -11.966 1.00 67.31 79 SER A C 1
ATOM 653 O O . SER A 1 79 ? -3.735 -20.596 -12.741 1.00 67.31 79 SER A O 1
ATOM 655 N N . THR A 1 80 ? -1.975 -21.846 -12.133 1.00 61.88 80 THR A N 1
ATOM 656 C CA . THR A 1 80 ? -2.163 -22.861 -13.188 1.00 61.88 80 THR A CA 1
ATOM 657 C C . THR A 1 80 ? -3.217 -23.907 -12.817 1.00 61.88 80 THR A C 1
ATOM 659 O O . THR A 1 80 ? -3.660 -24.662 -13.678 1.00 61.88 80 THR A O 1
ATOM 662 N N . GLY A 1 81 ? -3.661 -23.922 -11.555 1.00 55.41 81 GLY A N 1
ATOM 663 C CA . GLY A 1 81 ? -4.469 -24.992 -10.968 1.00 55.41 81 GLY A CA 1
ATOM 664 C C . GLY A 1 81 ? -3.640 -26.095 -10.297 1.00 55.41 81 GLY A C 1
ATOM 665 O O . GLY A 1 81 ? -4.232 -26.968 -9.673 1.00 55.41 81 GLY A O 1
ATOM 666 N N . ASP A 1 82 ? -2.308 -26.032 -10.390 1.00 54.81 82 ASP A N 1
ATOM 667 C CA . ASP A 1 82 ? -1.373 -26.901 -9.667 1.00 54.81 82 ASP A CA 1
ATOM 668 C C . ASP A 1 82 ? -0.913 -26.243 -8.349 1.00 54.81 82 ASP A C 1
ATOM 670 O O . ASP A 1 82 ? -0.943 -25.015 -8.220 1.00 54.81 82 ASP A O 1
ATOM 674 N N . ASP A 1 83 ? -0.453 -27.050 -7.385 1.00 56.31 83 ASP A N 1
ATOM 675 C CA . ASP A 1 83 ? -0.085 -26.601 -6.027 1.00 56.31 83 ASP A CA 1
ATOM 676 C C . ASP A 1 83 ? 1.091 -25.598 -5.968 1.00 56.31 83 ASP A C 1
ATOM 678 O O . ASP A 1 83 ? 1.203 -24.846 -4.997 1.00 56.31 83 ASP A O 1
ATOM 682 N N . ASP A 1 84 ? 1.947 -25.544 -6.997 1.00 58.69 84 ASP A N 1
ATOM 683 C CA . ASP A 1 84 ? 3.077 -24.609 -7.095 1.00 58.69 84 ASP A CA 1
ATOM 684 C C . ASP A 1 84 ? 2.821 -23.534 -8.176 1.00 58.69 84 ASP A C 1
ATOM 686 O O . ASP A 1 84 ? 2.999 -23.793 -9.372 1.00 58.69 84 ASP A O 1
ATOM 690 N N . PRO A 1 85 ? 2.435 -22.294 -7.806 1.00 66.25 85 PRO A N 1
ATOM 691 C CA . PRO A 1 85 ? 2.21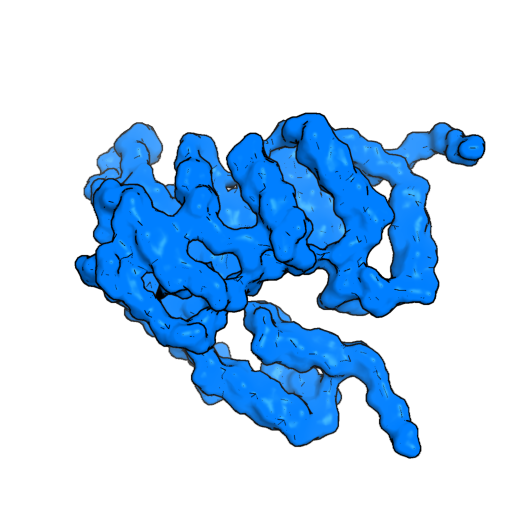5 -21.226 -8.775 1.00 66.25 85 PRO A CA 1
ATOM 692 C C . PRO A 1 85 ? 3.539 -20.762 -9.394 1.00 66.25 85 PRO A C 1
ATOM 694 O O . PRO A 1 85 ? 4.454 -20.326 -8.692 1.00 66.25 85 PRO A O 1
ATOM 697 N N . VAL A 1 86 ? 3.616 -20.763 -10.727 1.00 73.31 86 VAL A N 1
ATOM 698 C CA . VAL A 1 86 ? 4.781 -20.245 -11.458 1.00 73.31 86 VAL A CA 1
ATOM 699 C C . VAL A 1 86 ? 4.940 -18.745 -11.187 1.00 73.31 86 VAL A C 1
ATOM 701 O O . VAL A 1 86 ? 4.049 -17.948 -11.493 1.00 73.31 86 VAL A O 1
ATOM 704 N N . VAL A 1 87 ? 6.089 -18.364 -10.622 1.00 84.25 87 VAL A N 1
ATOM 705 C CA . VAL A 1 87 ? 6.485 -16.968 -10.384 1.00 84.25 87 VAL A CA 1
ATOM 706 C C . VAL A 1 87 ? 7.512 -16.552 -11.431 1.00 84.25 87 VAL A C 1
ATOM 708 O O . VAL A 1 87 ? 8.612 -17.097 -11.491 1.00 84.25 87 VAL A O 1
ATOM 711 N N . GLU A 1 88 ? 7.170 -15.545 -12.227 1.00 89.75 88 GLU A N 1
ATOM 712 C CA . GLU A 1 88 ? 8.057 -14.923 -13.204 1.00 89.75 88 GLU A CA 1
ATOM 713 C C . GLU A 1 88 ? 8.570 -13.586 -12.663 1.00 89.75 88 GLU A C 1
ATOM 715 O O . GLU A 1 88 ? 7.781 -12.715 -12.291 1.00 89.75 88 GLU A O 1
ATOM 720 N N . TYR A 1 89 ? 9.889 -13.398 -12.645 1.00 91.56 89 TYR A N 1
ATOM 721 C CA . TYR A 1 89 ? 10.506 -12.110 -12.331 1.00 91.56 89 TYR A CA 1
ATOM 722 C C . TYR A 1 89 ? 10.684 -11.269 -13.596 1.00 91.56 89 TYR A C 1
ATOM 724 O O . TYR A 1 89 ? 11.063 -11.788 -14.645 1.00 91.56 89 TYR A O 1
ATOM 732 N N . ILE A 1 90 ? 10.429 -9.965 -13.489 1.00 92.62 90 ILE A N 1
ATOM 733 C CA . ILE A 1 90 ? 10.468 -9.022 -14.608 1.00 92.62 90 ILE A CA 1
ATOM 734 C C . ILE A 1 90 ? 11.551 -7.976 -14.341 1.00 92.62 90 ILE A C 1
ATOM 736 O O . ILE A 1 90 ? 11.471 -7.219 -13.371 1.00 92.62 90 ILE A O 1
ATOM 740 N N . THR A 1 91 ? 12.545 -7.913 -15.224 1.00 92.31 91 THR A N 1
ATOM 741 C CA . THR A 1 91 ? 13.554 -6.849 -15.218 1.00 92.31 91 THR A CA 1
ATOM 742 C C . THR A 1 91 ? 12.993 -5.594 -15.893 1.00 92.31 91 THR A C 1
ATOM 744 O O . THR A 1 91 ? 12.394 -5.664 -16.964 1.00 92.31 91 THR A O 1
ATOM 747 N N . ILE A 1 92 ? 13.183 -4.442 -15.254 1.00 93.56 92 ILE A N 1
ATOM 748 C CA . ILE A 1 92 ? 12.856 -3.112 -15.768 1.00 93.56 92 ILE A CA 1
ATOM 749 C C . ILE A 1 92 ? 14.149 -2.508 -16.317 1.00 93.56 92 ILE A C 1
ATOM 751 O O . ILE A 1 92 ? 14.953 -1.959 -15.559 1.00 93.56 92 ILE A O 1
ATOM 755 N N . ASP A 1 93 ? 14.343 -2.621 -17.631 1.00 89.69 93 ASP A N 1
ATOM 756 C CA . ASP A 1 93 ? 15.532 -2.097 -18.317 1.00 89.69 93 ASP A CA 1
ATOM 757 C C . ASP A 1 93 ? 15.490 -0.564 -18.480 1.00 89.69 93 ASP A C 1
ATOM 759 O O . ASP A 1 93 ? 16.525 0.098 -18.419 1.00 89.69 93 ASP A O 1
ATOM 763 N N . ASP A 1 94 ? 14.291 0.011 -18.633 1.00 93.62 94 ASP A N 1
ATOM 764 C CA . ASP A 1 94 ? 14.062 1.457 -18.728 1.00 93.62 94 ASP A CA 1
ATOM 765 C C . ASP A 1 94 ? 12.832 1.888 -17.910 1.00 93.62 94 ASP A C 1
ATOM 767 O O . ASP A 1 94 ? 11.682 1.640 -18.276 1.00 93.62 94 ASP A O 1
ATOM 771 N N . PHE A 1 95 ? 13.071 2.594 -16.805 1.00 95.06 95 PHE A N 1
ATOM 772 C CA . PHE A 1 95 ? 12.017 3.117 -15.933 1.00 95.06 95 PHE A CA 1
ATOM 773 C C . PHE A 1 95 ? 11.167 4.212 -16.593 1.00 95.06 95 PHE A C 1
ATOM 775 O O . PHE A 1 95 ? 9.998 4.376 -16.236 1.00 95.06 95 PHE A O 1
ATOM 782 N N . ASP A 1 96 ? 11.702 4.961 -17.557 1.00 93.44 96 ASP A N 1
ATOM 783 C CA . ASP A 1 96 ? 10.969 6.062 -18.178 1.00 93.44 96 ASP A CA 1
ATOM 784 C C . ASP A 1 96 ? 9.940 5.561 -19.211 1.00 93.44 96 ASP A C 1
ATOM 786 O O . ASP A 1 96 ? 8.944 6.254 -19.440 1.00 93.44 96 ASP A O 1
ATOM 790 N N . THR A 1 97 ? 10.069 4.328 -19.727 1.00 94.06 97 THR A N 1
ATOM 791 C CA . THR A 1 97 ? 9.117 3.725 -20.691 1.00 94.06 97 THR A CA 1
ATOM 792 C C . THR A 1 97 ? 8.405 2.441 -20.238 1.00 94.06 97 THR A C 1
ATOM 794 O O . THR A 1 97 ? 7.307 2.186 -20.728 1.00 94.06 97 THR A O 1
ATOM 797 N N . PHE A 1 98 ? 8.945 1.670 -19.285 1.00 94.81 98 PHE A N 1
ATOM 798 C CA . PHE A 1 98 ? 8.380 0.381 -18.847 1.00 94.81 98 PHE A CA 1
ATOM 799 C C . PHE A 1 98 ? 6.913 0.443 -18.382 1.00 94.81 98 PHE A C 1
ATOM 801 O O . PHE A 1 98 ? 6.559 1.275 -17.542 1.00 94.81 98 PHE A O 1
ATOM 808 N N . ASP A 1 99 ? 6.078 -0.483 -18.856 1.00 91.44 99 ASP A N 1
ATOM 809 C CA . ASP A 1 99 ? 4.664 -0.606 -18.482 1.00 91.44 99 ASP A CA 1
ATOM 810 C C . ASP A 1 99 ? 4.247 -2.082 -18.313 1.00 91.44 99 ASP A C 1
ATOM 812 O O . ASP A 1 99 ? 4.962 -2.996 -18.730 1.00 91.44 99 ASP A O 1
ATOM 816 N N . VAL A 1 100 ? 3.085 -2.319 -17.701 1.00 88.19 100 VAL A N 1
ATOM 817 C CA . VAL A 1 100 ? 2.492 -3.651 -17.482 1.00 88.19 100 VAL A CA 1
ATOM 818 C C . VAL A 1 100 ? 1.198 -3.836 -18.285 1.00 88.19 100 VAL A C 1
ATOM 820 O O . VAL A 1 100 ? 0.705 -2.920 -18.944 1.00 88.19 100 VAL A O 1
ATOM 823 N N . ALA A 1 101 ? 0.622 -5.041 -18.245 1.00 81.81 101 ALA A N 1
ATOM 824 C CA . ALA A 1 101 ? -0.668 -5.315 -18.872 1.00 81.81 101 ALA A CA 1
ATOM 825 C C . ALA A 1 101 ? -1.790 -4.440 -18.264 1.00 81.81 101 ALA A C 1
ATOM 827 O O . ALA A 1 101 ? -1.771 -4.112 -17.077 1.00 81.81 101 ALA A O 1
ATOM 828 N N . LYS A 1 102 ? -2.781 -4.034 -19.070 1.00 78.00 102 LYS A N 1
ATOM 829 C CA . LYS A 1 102 ? -3.837 -3.094 -18.626 1.00 78.00 102 LYS A CA 1
ATOM 830 C C . LYS A 1 102 ? -4.790 -3.684 -17.580 1.00 78.00 102 LYS A C 1
ATOM 832 O O . LYS A 1 102 ? -5.449 -2.931 -16.869 1.00 78.00 102 LYS A O 1
ATOM 837 N N . ASP A 1 103 ? -4.857 -5.000 -17.532 1.00 72.25 103 ASP A N 1
ATOM 838 C CA . ASP A 1 103 ? -5.626 -5.875 -16.653 1.00 72.25 103 ASP A CA 1
ATOM 839 C C . ASP A 1 103 ? -4.778 -6.446 -15.497 1.00 72.25 103 ASP A C 1
ATOM 841 O O . ASP A 1 103 ? -5.216 -7.349 -14.790 1.00 72.25 103 ASP A O 1
ATOM 845 N N . ALA A 1 104 ? -3.570 -5.910 -15.274 1.00 77.44 104 ALA A N 1
ATOM 846 C CA . ALA A 1 104 ? -2.721 -6.276 -14.145 1.00 77.44 104 ALA A CA 1
ATOM 847 C C . ALA A 1 104 ? -3.418 -6.018 -12.795 1.00 77.44 104 ALA A C 1
ATOM 849 O O . ALA A 1 104 ? -3.697 -4.869 -12.438 1.00 77.44 104 ALA A O 1
ATOM 850 N N . VAL A 1 105 ? -3.631 -7.089 -12.024 1.00 81.56 105 VAL A N 1
ATOM 851 C CA . VAL A 1 105 ? -4.103 -7.023 -10.634 1.00 81.56 105 VAL A CA 1
ATOM 852 C C . VAL A 1 105 ? -2.893 -6.987 -9.707 1.00 81.56 105 VAL A C 1
ATOM 854 O O . VAL A 1 105 ? -2.089 -7.922 -9.689 1.00 81.56 105 VAL A O 1
ATOM 857 N N . TRP A 1 106 ? -2.758 -5.918 -8.923 1.00 86.19 106 TRP A N 1
ATOM 858 C CA . TRP A 1 106 ? -1.641 -5.744 -7.997 1.00 86.19 106 TRP A CA 1
ATOM 859 C C . TRP A 1 106 ? -1.988 -6.329 -6.637 1.00 86.19 106 TRP A C 1
ATOM 861 O O . TRP A 1 106 ? -2.703 -5.714 -5.849 1.00 86.19 106 TRP A O 1
ATOM 871 N N . VAL A 1 107 ? -1.478 -7.526 -6.359 1.00 84.38 107 VAL A N 1
ATOM 872 C CA . VAL A 1 107 ? -1.757 -8.218 -5.096 1.00 84.38 107 VAL A CA 1
ATOM 873 C C . VAL A 1 107 ? -0.909 -7.630 -3.972 1.00 84.38 107 VAL A C 1
ATOM 875 O O . VAL A 1 107 ? -1.456 -7.240 -2.950 1.00 84.38 107 VAL A O 1
ATOM 878 N N . TRP A 1 108 ? 0.401 -7.483 -4.192 1.00 88.31 108 TRP A N 1
ATOM 879 C CA . TRP A 1 108 ? 1.335 -6.955 -3.194 1.00 88.31 108 TRP A CA 1
ATOM 880 C C . TRP A 1 108 ? 2.115 -5.759 -3.731 1.00 88.31 108 TRP A C 1
ATOM 882 O O . TRP A 1 108 ? 2.838 -5.869 -4.725 1.00 88.31 108 TRP A O 1
ATOM 892 N N . VAL A 1 109 ? 2.020 -4.626 -3.043 1.00 93.00 109 VAL A N 1
ATOM 893 C CA . VAL A 1 109 ? 2.861 -3.454 -3.289 1.00 93.00 109 VAL A CA 1
ATOM 894 C C . VAL A 1 109 ? 3.613 -3.126 -2.007 1.00 93.00 109 VAL A C 1
ATOM 896 O O . VAL A 1 109 ? 3.020 -2.719 -1.008 1.00 93.00 109 VAL A O 1
ATOM 899 N N . THR A 1 110 ? 4.928 -3.322 -2.031 1.00 92.88 110 THR A N 1
ATOM 900 C CA . THR A 1 110 ? 5.752 -3.308 -0.826 1.00 92.88 110 THR A CA 1
ATOM 901 C C . THR A 1 110 ? 6.832 -2.240 -0.867 1.00 92.88 110 THR A C 1
ATOM 903 O O . THR A 1 110 ? 7.646 -2.207 -1.786 1.00 92.88 110 THR A O 1
ATOM 906 N N . LEU A 1 111 ? 6.923 -1.433 0.187 1.00 91.19 111 LEU A N 1
ATOM 907 C CA . LEU A 1 111 ? 8.105 -0.634 0.497 1.00 91.19 111 LEU A CA 1
ATOM 908 C C . LEU A 1 111 ? 8.919 -1.333 1.587 1.00 91.19 111 LEU A C 1
ATOM 910 O O . LEU A 1 111 ? 8.386 -1.651 2.648 1.00 91.19 111 LEU A O 1
ATOM 914 N N . LYS A 1 112 ? 10.206 -1.586 1.332 1.00 87.44 112 LYS A N 1
ATOM 915 C CA . LYS A 1 112 ? 11.104 -2.304 2.253 1.00 87.44 112 LYS A CA 1
ATOM 916 C C . LYS A 1 112 ? 12.408 -1.544 2.447 1.00 87.44 112 LYS A C 1
ATOM 918 O O . LYS A 1 112 ? 12.977 -1.035 1.487 1.00 87.44 112 LYS A O 1
ATOM 923 N N . ASN A 1 113 ? 12.971 -1.595 3.652 1.00 81.62 113 ASN A N 1
ATOM 924 C CA . ASN A 1 113 ? 14.328 -1.105 3.924 1.00 81.62 113 ASN A CA 1
ATOM 925 C C . ASN A 1 113 ? 15.418 -1.785 3.055 1.00 81.62 113 ASN A C 1
ATOM 927 O O . ASN A 1 113 ? 16.526 -1.263 2.927 1.00 81.62 113 ASN A O 1
ATOM 931 N N . HIS A 1 114 ? 15.152 -2.977 2.502 1.00 79.56 114 HIS A N 1
ATOM 932 C CA . HIS A 1 114 ? 16.015 -3.672 1.536 1.00 79.56 114 HIS A CA 1
ATOM 933 C C . HIS A 1 114 ? 15.308 -4.865 0.872 1.00 79.56 114 HIS A C 1
ATOM 935 O O . HIS A 1 114 ? 14.414 -5.475 1.459 1.00 79.56 114 HIS A O 1
ATOM 941 N N . ILE A 1 115 ? 15.791 -5.271 -0.305 1.00 84.00 115 ILE A N 1
ATOM 942 C CA . ILE A 1 115 ? 15.357 -6.484 -1.016 1.00 84.00 115 ILE A CA 1
ATOM 943 C C . ILE A 1 115 ? 16.443 -7.568 -0.855 1.00 84.00 115 ILE A C 1
ATOM 945 O O . ILE A 1 115 ? 17.620 -7.301 -1.086 1.00 84.00 115 ILE A O 1
ATOM 949 N N . ARG A 1 116 ? 16.076 -8.786 -0.410 1.00 70.00 116 ARG A N 1
ATOM 950 C CA . ARG A 1 116 ? 17.027 -9.896 -0.121 1.00 70.00 116 ARG A CA 1
ATOM 951 C C . ARG A 1 116 ? 17.199 -10.929 -1.247 1.00 70.00 116 ARG A C 1
ATOM 953 O O . ARG A 1 116 ? 17.966 -11.872 -1.071 1.00 70.00 116 ARG A O 1
ATOM 960 N N . PHE A 1 117 ? 16.473 -10.794 -2.354 1.00 67.00 117 PHE A N 1
ATOM 961 C CA . PHE A 1 117 ? 16.460 -11.775 -3.448 1.00 67.00 117 PHE A CA 1
ATOM 962 C C . PHE A 1 117 ? 17.759 -11.790 -4.272 1.00 67.00 117 PHE A C 1
ATOM 964 O O . PHE A 1 117 ? 18.643 -10.949 -4.080 1.00 67.00 117 PHE A O 1
ATOM 971 N N . SER A 1 118 ? 17.890 -12.765 -5.184 1.00 62.84 118 SER A N 1
ATOM 972 C CA . SER A 1 118 ? 19.038 -12.845 -6.093 1.00 62.84 118 SER A CA 1
ATOM 973 C C . SER A 1 118 ? 19.192 -11.530 -6.865 1.00 62.84 118 SER A C 1
ATOM 975 O O . SER A 1 118 ? 18.224 -10.924 -7.328 1.00 62.84 118 SER A O 1
ATOM 977 N N . ARG A 1 119 ? 20.436 -11.050 -6.988 1.00 65.06 119 ARG A N 1
ATOM 978 C CA . ARG A 1 119 ? 20.720 -9.724 -7.568 1.00 65.06 119 ARG A CA 1
ATOM 979 C C . ARG A 1 119 ? 20.322 -9.592 -9.040 1.00 65.06 119 ARG A C 1
ATOM 981 O O . ARG A 1 119 ? 20.210 -8.460 -9.507 1.00 65.06 119 ARG A O 1
ATOM 988 N N . GLU A 1 120 ? 20.141 -10.724 -9.715 1.00 75.88 120 GLU A N 1
ATOM 989 C CA . GLU A 1 120 ? 19.890 -10.890 -11.151 1.00 75.88 120 GLU A CA 1
ATOM 990 C C . GLU A 1 120 ? 18.542 -10.313 -11.602 1.00 75.88 120 GLU A C 1
ATOM 992 O O . GLU A 1 120 ? 18.442 -9.824 -12.721 1.00 75.88 120 GLU A O 1
ATOM 997 N N . HIS A 1 121 ? 17.535 -10.295 -10.722 1.00 85.06 121 HIS A N 1
ATOM 998 C CA . HIS A 1 121 ? 16.193 -9.776 -11.026 1.00 85.06 121 HIS A CA 1
ATOM 999 C C . HIS A 1 121 ? 15.901 -8.403 -10.398 1.00 85.06 121 HIS A C 1
ATOM 1001 O O . HIS A 1 121 ? 14.805 -7.863 -10.543 1.00 85.06 121 HIS A O 1
ATOM 1007 N N . ILE A 1 122 ? 16.866 -7.823 -9.675 1.00 89.50 122 ILE A N 1
ATOM 1008 C CA . ILE A 1 122 ? 16.694 -6.514 -9.038 1.00 89.50 122 ILE A CA 1
ATOM 1009 C C . ILE A 1 122 ? 16.984 -5.419 -10.066 1.00 89.50 122 ILE A C 1
ATOM 1011 O O . ILE A 1 122 ? 18.137 -5.120 -10.387 1.00 89.50 122 ILE A O 1
ATOM 1015 N N . SER A 1 123 ? 15.922 -4.771 -10.523 1.00 92.75 123 SER A N 1
ATOM 1016 C CA . SER A 1 123 ? 15.986 -3.571 -11.355 1.00 92.75 123 SER A CA 1
ATOM 1017 C C . SER A 1 123 ? 16.443 -2.382 -10.511 1.00 92.75 123 SER A C 1
ATOM 1019 O O . SER A 1 123 ? 16.148 -2.316 -9.314 1.00 92.75 123 SER A O 1
ATOM 1021 N N . ARG A 1 124 ? 17.198 -1.443 -11.091 1.00 91.06 124 ARG A N 1
ATOM 1022 C CA . ARG A 1 124 ? 17.782 -0.320 -10.338 1.00 91.06 124 ARG A CA 1
ATOM 1023 C C . ARG A 1 124 ? 17.684 0.991 -11.106 1.00 91.06 124 ARG A C 1
ATOM 1025 O O . ARG A 1 124 ? 17.969 1.026 -12.296 1.00 91.06 124 ARG A O 1
ATOM 1032 N N . THR A 1 125 ? 17.367 2.078 -10.406 1.00 91.06 125 THR A N 1
ATOM 1033 C CA . THR A 1 125 ? 17.448 3.442 -10.955 1.00 91.06 125 THR A CA 1
ATOM 1034 C C . THR A 1 125 ? 18.010 4.425 -9.925 1.00 91.06 125 THR A C 1
ATOM 1036 O O . THR A 1 125 ? 17.620 4.376 -8.758 1.00 91.06 125 THR A O 1
ATOM 1039 N N . PRO A 1 126 ? 18.921 5.342 -10.297 1.00 89.25 126 PRO A N 1
ATOM 1040 C CA . PRO A 1 126 ? 19.352 6.422 -9.410 1.00 89.25 126 PRO A CA 1
ATOM 1041 C C . PRO A 1 126 ? 18.303 7.544 -9.292 1.00 89.25 126 PRO A C 1
ATOM 1043 O O . PRO A 1 126 ? 18.410 8.383 -8.400 1.00 89.25 126 PRO A O 1
ATOM 1046 N N . SER A 1 127 ? 17.306 7.577 -10.184 1.00 90.56 127 SER A N 1
ATOM 1047 C CA . SER A 1 127 ? 16.343 8.670 -10.328 1.00 90.56 127 SER A CA 1
ATOM 1048 C C . SER A 1 127 ? 15.048 8.388 -9.565 1.00 90.56 127 SER A C 1
ATOM 1050 O O . SER A 1 127 ? 14.264 7.517 -9.948 1.00 90.56 127 SER A O 1
ATOM 1052 N N . LEU A 1 128 ? 14.789 9.175 -8.513 1.00 88.62 128 LEU A N 1
ATOM 1053 C CA . LEU A 1 128 ? 13.492 9.181 -7.822 1.00 88.62 128 LEU A CA 1
ATOM 1054 C C . LEU A 1 128 ? 12.358 9.596 -8.769 1.00 88.62 128 LEU A C 1
ATOM 1056 O O . LEU A 1 128 ? 11.249 9.078 -8.661 1.00 88.62 128 LEU A O 1
ATOM 1060 N N . GLU A 1 129 ? 12.627 10.507 -9.706 1.00 91.81 129 GLU A N 1
ATOM 1061 C CA . GLU A 1 129 ? 11.633 10.995 -10.663 1.00 91.81 129 GLU A CA 1
ATOM 1062 C C . GLU A 1 129 ? 11.208 9.887 -11.637 1.00 91.81 129 GLU A C 1
ATOM 1064 O O . GLU A 1 129 ? 10.012 9.648 -11.802 1.00 91.81 129 GLU A O 1
ATOM 1069 N N . SER A 1 130 ? 12.168 9.166 -12.223 1.00 93.44 130 SER A N 1
ATOM 1070 C CA . SER A 1 130 ? 11.899 8.052 -13.145 1.00 93.44 130 SER A CA 1
ATOM 1071 C C . SER A 1 130 ? 11.207 6.893 -12.427 1.00 93.44 130 SER A C 1
ATOM 1073 O O . SER A 1 130 ? 10.231 6.347 -12.938 1.00 93.44 130 SER A O 1
ATOM 1075 N N . LEU A 1 131 ? 11.628 6.569 -11.194 1.00 93.62 131 LEU A N 1
ATOM 1076 C CA . LEU A 1 131 ? 10.908 5.617 -10.342 1.00 93.62 131 LEU A CA 1
ATOM 1077 C C . LEU A 1 131 ? 9.459 6.063 -10.099 1.00 93.62 131 LEU A C 1
ATOM 1079 O O . LEU A 1 131 ? 8.536 5.277 -10.283 1.00 93.62 131 LEU A O 1
ATOM 1083 N N . THR A 1 132 ? 9.250 7.325 -9.721 1.00 92.31 132 THR A N 1
ATOM 1084 C CA . THR A 1 132 ? 7.919 7.875 -9.424 1.00 92.31 132 THR A CA 1
ATOM 1085 C C . THR A 1 132 ? 7.015 7.861 -10.655 1.00 92.31 132 THR A C 1
ATOM 1087 O O . THR A 1 132 ? 5.845 7.496 -10.547 1.00 92.31 132 THR A O 1
ATOM 1090 N N . LYS A 1 133 ? 7.539 8.209 -11.838 1.00 93.50 133 LYS A N 1
ATOM 1091 C CA . LYS A 1 133 ? 6.811 8.111 -13.114 1.00 93.50 133 LYS A CA 1
ATOM 1092 C C . LYS A 1 133 ? 6.450 6.662 -13.442 1.00 93.50 133 LYS A C 1
ATOM 1094 O O . LYS A 1 133 ? 5.299 6.403 -13.782 1.00 93.50 133 LYS A O 1
ATOM 1099 N N . CYS A 1 134 ? 7.394 5.731 -13.286 1.00 95.31 134 CYS A N 1
ATOM 1100 C CA . CYS A 1 134 ? 7.172 4.302 -13.500 1.00 95.31 134 CYS A CA 1
ATOM 1101 C C . CYS A 1 134 ? 6.068 3.759 -12.577 1.00 95.31 134 CYS A C 1
ATOM 1103 O O . CYS A 1 134 ? 5.066 3.241 -13.062 1.00 95.31 134 CYS A O 1
ATOM 1105 N N . LEU A 1 135 ? 6.184 3.974 -11.260 1.00 93.75 135 LEU A N 1
ATOM 1106 C CA . LEU A 1 135 ? 5.188 3.538 -10.273 1.00 93.75 135 LEU A CA 1
ATOM 1107 C C . LEU A 1 135 ? 3.801 4.128 -10.559 1.00 93.75 135 LEU A C 1
ATOM 1109 O O . LEU A 1 135 ? 2.816 3.393 -10.581 1.00 93.75 135 LEU A O 1
ATOM 1113 N N . ARG A 1 136 ? 3.713 5.431 -10.860 1.00 91.62 136 ARG A N 1
ATOM 1114 C CA . ARG A 1 136 ? 2.441 6.078 -11.221 1.00 91.62 136 ARG A CA 1
ATOM 1115 C C . ARG A 1 136 ? 1.839 5.537 -12.519 1.00 91.62 136 ARG A C 1
ATOM 1117 O O . ARG A 1 136 ? 0.618 5.486 -12.611 1.00 91.62 136 ARG A O 1
ATOM 1124 N N . ARG A 1 137 ? 2.650 5.121 -13.498 1.00 92.00 137 ARG A N 1
ATOM 1125 C CA . ARG A 1 137 ? 2.171 4.497 -14.744 1.00 92.00 137 ARG A CA 1
ATOM 1126 C C . ARG A 1 137 ? 1.635 3.084 -14.501 1.00 92.00 137 ARG A C 1
ATOM 1128 O O . ARG A 1 137 ? 0.510 2.799 -14.898 1.00 92.00 137 ARG A O 1
ATOM 1135 N N . ILE A 1 138 ? 2.400 2.232 -13.817 1.00 92.56 138 ILE A N 1
ATOM 1136 C CA . ILE A 1 138 ? 2.062 0.804 -13.683 1.00 92.56 138 ILE A CA 1
ATOM 1137 C C . ILE A 1 138 ? 0.997 0.527 -12.608 1.00 92.56 138 ILE A C 1
ATOM 1139 O O . ILE A 1 138 ? 0.219 -0.414 -12.755 1.00 92.56 138 ILE A O 1
ATOM 1143 N N . LEU A 1 139 ? 0.925 1.359 -11.558 1.00 90.88 139 LEU A N 1
ATOM 1144 C CA . LEU A 1 139 ? -0.061 1.256 -10.467 1.00 90.88 139 LEU A CA 1
ATOM 1145 C C . LEU A 1 139 ? -1.267 2.201 -10.644 1.00 90.88 139 LEU A C 1
ATOM 1147 O O . LEU A 1 139 ? -2.310 2.010 -10.019 1.00 90.88 139 LEU A O 1
ATOM 1151 N N . GLY A 1 140 ? -1.132 3.261 -11.446 1.00 85.31 140 GLY A N 1
ATOM 1152 C CA . GLY A 1 140 ? -2.146 4.309 -11.575 1.00 85.31 140 GLY A CA 1
ATOM 1153 C C . GLY A 1 140 ? -3.445 3.801 -12.195 1.00 85.31 140 GLY A C 1
ATOM 1154 O O . GLY A 1 140 ? -3.452 3.267 -13.301 1.00 85.31 140 GLY A O 1
ATOM 1155 N N . GLY A 1 141 ? -4.562 3.988 -11.486 1.00 77.50 141 GLY A N 1
ATOM 1156 C CA . GLY A 1 141 ? -5.877 3.529 -11.947 1.00 77.50 141 GLY A CA 1
ATOM 1157 C C . GLY A 1 141 ? -6.025 2.004 -11.997 1.00 77.50 141 GLY A C 1
ATOM 1158 O O . GLY A 1 141 ? -6.862 1.511 -12.751 1.00 77.50 141 GLY A O 1
ATOM 1159 N N . ARG A 1 142 ? -5.212 1.261 -11.234 1.00 79.81 142 ARG A N 1
ATOM 1160 C CA . ARG A 1 142 ? -5.313 -0.197 -11.077 1.00 79.81 142 ARG A CA 1
ATOM 1161 C C . ARG A 1 142 ? -5.910 -0.574 -9.723 1.00 79.81 142 ARG A C 1
ATOM 1163 O O . ARG A 1 142 ? -5.783 0.169 -8.746 1.00 79.81 142 ARG A O 1
ATOM 1170 N N . ASP A 1 143 ? -6.520 -1.755 -9.677 1.00 71.50 143 ASP A N 1
ATOM 1171 C CA . ASP A 1 143 ? -6.865 -2.421 -8.425 1.00 71.50 143 ASP A CA 1
ATOM 1172 C C . ASP A 1 143 ? -5.581 -2.876 -7.724 1.00 71.50 143 ASP A C 1
ATOM 1174 O O . ASP A 1 143 ? -4.850 -3.740 -8.220 1.00 71.50 143 ASP A O 1
ATOM 1178 N N . CYS A 1 144 ? -5.327 -2.283 -6.559 1.00 81.94 144 CYS A N 1
ATOM 1179 C CA . CYS A 1 144 ? -4.234 -2.652 -5.676 1.00 81.94 144 CYS A CA 1
ATOM 1180 C C . CYS A 1 144 ? -4.816 -3.214 -4.375 1.00 81.94 144 CYS A C 1
ATOM 1182 O O . CYS A 1 144 ? -5.615 -2.556 -3.705 1.00 81.94 144 CYS A O 1
ATOM 1184 N N . VAL A 1 145 ? -4.439 -4.438 -4.015 1.00 81.12 145 VAL A N 1
ATOM 1185 C CA . VAL A 1 145 ? -5.013 -5.143 -2.866 1.00 81.12 145 VAL A CA 1
ATOM 1186 C C . VAL A 1 145 ? -4.284 -4.738 -1.589 1.00 81.12 145 VAL A C 1
ATOM 1188 O O . VAL A 1 145 ? -4.818 -3.929 -0.826 1.00 81.12 145 VAL A O 1
ATOM 1191 N N . ASP A 1 146 ? -3.060 -5.231 -1.395 1.00 86.62 146 ASP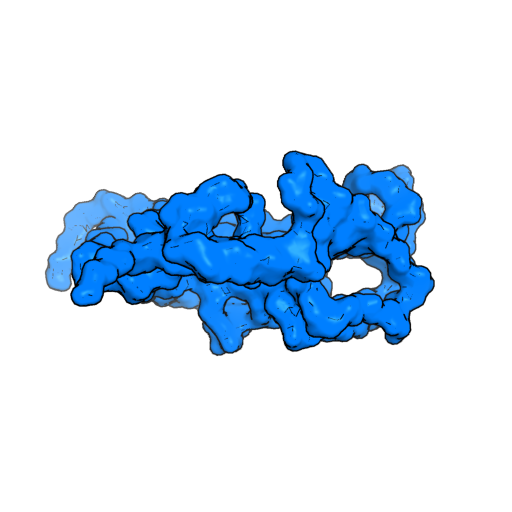 A N 1
ATOM 1192 C CA . ASP A 1 146 ? -2.268 -5.020 -0.186 1.00 86.62 146 ASP A CA 1
ATOM 1193 C C . ASP A 1 146 ? -1.131 -4.014 -0.413 1.00 86.62 146 ASP A C 1
ATOM 1195 O O . ASP A 1 146 ? -0.286 -4.179 -1.300 1.00 86.62 146 ASP A O 1
ATOM 1199 N N . PHE A 1 147 ? -1.071 -2.995 0.447 1.00 91.44 147 PHE A N 1
ATOM 1200 C CA . PHE A 1 147 ? 0.112 -2.158 0.631 1.00 91.44 147 PHE A CA 1
ATOM 1201 C C . PHE A 1 147 ? 0.802 -2.497 1.947 1.00 91.44 147 PHE A C 1
ATOM 1203 O O . PHE A 1 147 ? 0.173 -2.482 3.007 1.00 91.44 147 PHE A O 1
ATOM 1210 N N . PHE A 1 148 ? 2.109 -2.736 1.898 1.00 92.19 148 PHE A N 1
ATOM 1211 C CA . PHE A 1 148 ? 2.920 -2.943 3.094 1.00 92.19 148 PHE A CA 1
ATOM 1212 C C . PHE A 1 148 ? 4.147 -2.034 3.068 1.00 92.19 148 PHE A C 1
ATOM 1214 O O . PHE A 1 148 ? 4.927 -2.049 2.117 1.00 92.19 148 PHE A O 1
ATOM 1221 N N . CYS A 1 149 ? 4.342 -1.258 4.131 1.00 90.25 149 CYS A N 1
ATOM 1222 C CA . CYS A 1 149 ? 5.483 -0.370 4.295 1.00 90.25 149 CYS A CA 1
ATOM 1223 C C . CYS A 1 149 ? 6.297 -0.749 5.537 1.00 90.25 149 CYS A C 1
ATOM 1225 O O . CYS A 1 149 ? 5.804 -0.691 6.666 1.00 90.25 149 CYS A O 1
ATOM 1227 N N . ASP A 1 150 ? 7.557 -1.101 5.292 1.00 87.50 150 ASP A N 1
ATOM 1228 C CA . ASP A 1 150 ? 8.614 -1.356 6.272 1.00 87.50 150 ASP A CA 1
ATOM 1229 C C . ASP A 1 150 ? 9.841 -0.497 5.957 1.00 87.50 150 ASP A C 1
ATOM 1231 O O . ASP A 1 150 ? 10.956 -0.986 5.757 1.00 87.50 150 ASP A O 1
ATOM 1235 N N . LEU A 1 151 ? 9.597 0.810 5.839 1.00 79.44 151 LEU A N 1
ATOM 1236 C CA . LEU A 1 151 ? 10.630 1.838 5.811 1.00 79.44 151 LEU A CA 1
ATOM 1237 C C . LEU A 1 151 ? 10.718 2.517 7.169 1.00 79.44 151 LEU A C 1
ATOM 1239 O O . LEU A 1 151 ? 9.696 2.829 7.768 1.00 79.44 151 LEU A O 1
ATOM 1243 N N . GLU A 1 152 ? 11.946 2.787 7.605 1.00 73.06 152 GLU A N 1
ATOM 1244 C CA . GLU A 1 152 ? 12.228 3.736 8.683 1.00 73.06 152 GLU A CA 1
ATOM 1245 C C . GLU A 1 152 ? 12.536 5.140 8.109 1.00 73.06 152 GLU A C 1
ATOM 1247 O O . GLU A 1 152 ? 12.718 5.327 6.899 1.00 73.06 152 GLU A O 1
ATOM 1252 N N . LEU A 1 153 ? 12.606 6.158 8.980 1.00 63.62 153 LEU A N 1
ATOM 1253 C CA . LEU A 1 153 ? 13.013 7.520 8.591 1.00 63.62 153 LEU A CA 1
ATOM 1254 C C . LEU A 1 153 ? 14.413 7.508 7.948 1.00 63.62 153 LEU A C 1
ATOM 1256 O O . LEU A 1 153 ? 15.303 6.836 8.471 1.00 63.62 153 LEU A O 1
ATOM 1260 N N . PRO A 1 154 ? 14.650 8.261 6.849 1.00 62.94 154 PRO A N 1
ATOM 1261 C CA . PRO A 1 154 ? 13.813 9.336 6.293 1.00 62.94 154 PRO A CA 1
ATOM 1262 C C . PRO A 1 154 ? 13.121 9.019 4.941 1.00 62.94 154 PRO A C 1
ATOM 1264 O O . PRO A 1 154 ? 12.742 9.943 4.227 1.00 62.94 154 PRO A O 1
ATOM 1267 N N . TYR A 1 155 ? 12.970 7.756 4.528 1.00 65.62 155 TYR A N 1
ATOM 1268 C CA . TYR A 1 155 ? 12.669 7.401 3.121 1.00 65.62 155 TYR A CA 1
ATOM 1269 C C . TYR A 1 155 ? 11.186 7.497 2.679 1.00 65.62 155 TYR A C 1
ATOM 1271 O O . TYR A 1 155 ? 10.777 6.856 1.709 1.00 65.62 155 TYR A O 1
ATOM 1279 N N . TYR A 1 156 ? 10.360 8.289 3.367 1.00 63.66 156 TYR A N 1
ATOM 1280 C CA . TYR A 1 156 ? 8.903 8.342 3.143 1.00 63.66 156 TYR A CA 1
ATOM 1281 C C . TYR A 1 156 ? 8.461 9.200 1.957 1.00 63.66 156 TYR A C 1
ATOM 1283 O O . TYR A 1 156 ? 7.313 9.098 1.534 1.00 63.66 156 TYR A O 1
ATOM 1291 N N . ASN A 1 157 ? 9.372 9.957 1.342 1.00 73.50 157 ASN A N 1
ATOM 1292 C CA . ASN A 1 157 ? 9.132 10.629 0.060 1.00 73.50 157 ASN A CA 1
ATOM 1293 C C . ASN A 1 157 ? 8.692 9.659 -1.058 1.00 73.50 157 ASN A C 1
ATOM 1295 O O . ASN A 1 157 ? 8.056 10.073 -2.024 1.00 73.50 157 ASN A O 1
ATOM 1299 N N . LEU A 1 158 ? 8.975 8.358 -0.917 1.00 83.06 158 LEU A N 1
ATOM 1300 C CA . LEU A 1 158 ? 8.450 7.317 -1.799 1.00 83.06 158 LEU A CA 1
ATOM 1301 C C . LEU A 1 158 ? 6.926 7.137 -1.706 1.00 83.06 158 LEU A C 1
ATOM 1303 O O . LEU A 1 158 ? 6.325 6.777 -2.715 1.00 83.06 158 LEU A O 1
ATOM 1307 N N . LEU A 1 159 ? 6.279 7.413 -0.564 1.00 88.00 159 LEU A N 1
ATOM 1308 C CA . LEU A 1 159 ? 4.823 7.250 -0.395 1.00 88.00 159 LEU A CA 1
ATOM 1309 C C . LEU A 1 159 ? 4.020 8.093 -1.399 1.00 88.00 159 LEU A C 1
ATOM 1311 O O . LEU A 1 159 ? 2.973 7.662 -1.882 1.00 88.00 159 LEU A O 1
ATOM 1315 N N . GLU A 1 160 ? 4.534 9.262 -1.793 1.00 85.50 160 GLU A N 1
ATOM 1316 C CA . GLU A 1 160 ? 3.892 10.131 -2.784 1.00 85.50 160 GLU A CA 1
ATOM 1317 C C . GLU A 1 160 ? 3.751 9.499 -4.179 1.00 85.50 160 GLU A C 1
ATOM 1319 O O . GLU A 1 160 ? 2.894 9.929 -4.966 1.00 85.50 160 GLU A O 1
ATOM 1324 N N . ALA A 1 161 ? 4.581 8.504 -4.505 1.00 85.62 161 ALA A N 1
ATOM 1325 C CA . ALA A 1 161 ? 4.572 7.819 -5.794 1.00 85.62 161 ALA A CA 1
ATOM 1326 C C . ALA A 1 161 ? 3.433 6.796 -5.931 1.00 85.62 161 ALA A C 1
ATOM 1328 O O . ALA A 1 161 ? 3.029 6.490 -7.053 1.00 85.62 161 ALA A O 1
ATOM 1329 N N . PHE A 1 162 ? 2.900 6.288 -4.818 1.00 89.19 162 PHE A N 1
ATOM 1330 C CA . PHE A 1 162 ? 1.913 5.210 -4.817 1.00 89.19 162 PHE A CA 1
ATOM 1331 C C . PHE A 1 162 ? 0.474 5.732 -4.955 1.00 89.19 162 PHE A C 1
ATOM 1333 O O . PHE A 1 162 ? 0.166 6.844 -4.509 1.00 89.19 162 PHE A O 1
ATOM 1340 N N . PRO A 1 163 ? -0.439 4.964 -5.577 1.00 87.06 163 PRO A N 1
ATOM 1341 C CA . PRO A 1 163 ? -1.842 5.345 -5.654 1.00 87.06 163 PRO A CA 1
ATOM 1342 C C . PRO A 1 163 ? -2.497 5.302 -4.267 1.00 87.06 163 PRO A C 1
ATOM 1344 O O . PRO A 1 163 ? -1.984 4.705 -3.329 1.00 87.06 163 PRO A O 1
ATOM 1347 N N . ARG A 1 164 ? -3.665 5.928 -4.136 1.00 88.06 164 ARG A N 1
ATOM 1348 C CA . ARG A 1 164 ? -4.474 5.919 -2.905 1.00 88.06 164 ARG A CA 1
ATOM 1349 C C . ARG A 1 164 ? -5.673 4.963 -3.055 1.00 88.06 164 ARG A C 1
ATOM 1351 O O . ARG A 1 164 ? -6.773 5.265 -2.610 1.00 88.06 164 ARG A O 1
ATOM 1358 N N . THR A 1 165 ? -5.457 3.834 -3.741 1.00 83.56 165 THR A N 1
ATOM 1359 C CA . THR A 1 165 ? -6.477 2.838 -4.149 1.00 83.56 165 THR A CA 1
ATOM 1360 C C . THR A 1 165 ? -6.268 1.451 -3.519 1.00 83.56 165 THR A C 1
ATOM 1362 O O . THR A 1 165 ? -6.807 0.458 -3.998 1.00 83.56 165 THR A O 1
ATOM 1365 N N . PHE A 1 166 ? -5.473 1.367 -2.447 1.00 85.25 166 PHE A N 1
ATOM 1366 C CA . PHE A 1 166 ? -5.190 0.126 -1.719 1.00 85.25 166 PHE A CA 1
ATOM 1367 C C . PHE A 1 166 ? -6.341 -0.309 -0.810 1.00 85.25 166 PHE A C 1
ATOM 1369 O O . PHE A 1 166 ? -6.826 0.484 -0.004 1.00 85.25 166 PHE A O 1
ATOM 1376 N N . ARG A 1 167 ? -6.754 -1.575 -0.884 1.00 81.94 167 ARG A N 1
ATOM 1377 C CA . ARG A 1 167 ? -7.834 -2.113 -0.033 1.00 81.94 167 ARG A CA 1
ATOM 1378 C C . ARG A 1 167 ? -7.362 -2.461 1.381 1.00 81.94 167 ARG A C 1
ATOM 1380 O O . ARG A 1 167 ? -8.174 -2.460 2.306 1.00 81.94 167 ARG A O 1
ATOM 1387 N N . SER A 1 168 ? -6.074 -2.738 1.541 1.00 86.06 168 SER A N 1
ATOM 1388 C CA . SER A 1 168 ? -5.419 -3.159 2.778 1.00 86.06 168 SER A CA 1
ATOM 1389 C C . SER A 1 168 ? -4.133 -2.357 2.977 1.00 86.06 168 SER A C 1
ATOM 1391 O O . SER A 1 168 ? -3.368 -2.150 2.032 1.00 86.06 168 SER A O 1
ATOM 1393 N N . LEU A 1 169 ? -3.921 -1.857 4.197 1.00 90.44 169 LEU A N 1
ATOM 1394 C CA . LEU A 1 169 ? -2.798 -0.993 4.560 1.00 90.44 169 LEU A CA 1
ATOM 1395 C C . LEU A 1 169 ? -2.060 -1.553 5.781 1.00 90.44 169 LEU A C 1
ATOM 1397 O O . LEU A 1 169 ? -2.612 -1.605 6.880 1.00 90.44 169 LEU A O 1
ATOM 1401 N N . THR A 1 170 ? -0.786 -1.909 5.612 1.00 92.19 170 THR A N 1
ATOM 1402 C CA . THR A 1 170 ? 0.109 -2.297 6.710 1.00 92.19 170 THR A CA 1
ATOM 1403 C C . THR A 1 170 ? 1.312 -1.362 6.801 1.00 92.19 170 THR A C 1
ATOM 1405 O O . THR A 1 170 ? 2.054 -1.203 5.835 1.00 92.19 170 THR A O 1
ATOM 1408 N N . PHE A 1 171 ? 1.559 -0.804 7.986 1.00 91.19 171 PHE A N 1
ATOM 1409 C CA . PHE A 1 171 ? 2.724 0.035 8.276 1.00 91.19 171 PHE A CA 1
ATOM 1410 C C . PHE A 1 171 ? 3.422 -0.453 9.549 1.00 91.19 171 PHE A C 1
ATOM 1412 O O . PHE A 1 171 ? 2.795 -0.576 10.605 1.00 91.19 171 PHE A O 1
ATOM 1419 N N . THR A 1 172 ? 4.722 -0.753 9.466 1.00 88.50 172 THR A N 1
ATOM 1420 C CA . THR A 1 172 ? 5.519 -1.175 10.635 1.00 88.50 172 THR A CA 1
ATOM 1421 C C . THR A 1 172 ? 6.060 -0.006 11.461 1.00 88.50 172 THR A C 1
ATOM 1423 O O . THR A 1 172 ? 6.421 -0.217 12.620 1.00 88.50 172 THR A O 1
ATOM 1426 N N . TYR A 1 173 ? 6.038 1.204 10.896 1.00 85.56 173 TYR A N 1
ATOM 1427 C CA . TYR A 1 173 ? 6.394 2.463 11.544 1.00 85.56 173 TYR A CA 1
ATOM 1428 C C . TYR A 1 173 ? 5.341 3.530 11.223 1.00 85.56 173 TYR A C 1
ATOM 1430 O O . TYR A 1 173 ? 4.836 3.594 10.100 1.00 85.56 173 TYR A O 1
ATOM 1438 N N . LEU A 1 174 ? 5.030 4.379 12.205 1.00 85.25 174 LEU A N 1
ATOM 1439 C CA . LEU A 1 174 ? 4.154 5.541 12.052 1.00 85.25 174 LEU A CA 1
ATOM 1440 C C . LEU A 1 174 ? 4.958 6.835 12.155 1.00 85.25 174 LEU A C 1
ATOM 1442 O O . LEU A 1 174 ? 5.886 6.953 12.955 1.00 85.25 174 LEU A O 1
ATOM 1446 N N . ASN A 1 175 ? 4.559 7.802 11.339 1.00 85.56 175 ASN A N 1
ATOM 1447 C CA . ASN A 1 175 ? 4.980 9.194 11.358 1.00 85.56 175 ASN A CA 1
ATOM 1448 C C . ASN A 1 175 ? 3.944 10.027 10.595 1.00 85.56 175 ASN A C 1
ATOM 1450 O O . ASN A 1 175 ? 2.991 9.487 10.035 1.00 85.56 175 ASN A O 1
ATOM 1454 N N . ARG A 1 176 ? 4.178 11.334 10.509 1.00 87.19 176 ARG A N 1
ATOM 1455 C CA . ARG A 1 176 ? 3.283 12.275 9.841 1.00 87.19 176 ARG A CA 1
ATOM 1456 C C . ARG A 1 176 ? 2.979 11.912 8.381 1.00 87.19 176 ARG A C 1
ATOM 1458 O O . ARG A 1 176 ? 1.825 11.975 7.976 1.00 87.19 176 ARG A O 1
ATOM 1465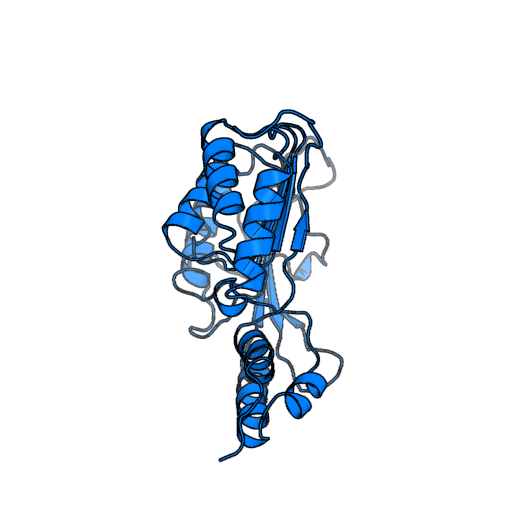 N N . GLU A 1 177 ? 3.975 11.508 7.602 1.00 88.31 177 GLU A N 1
ATOM 1466 C CA . GLU A 1 177 ? 3.817 11.159 6.186 1.00 88.31 177 GLU A CA 1
ATOM 1467 C C . GLU A 1 177 ? 2.950 9.899 5.994 1.00 88.31 177 GLU A C 1
ATOM 1469 O O . GLU A 1 177 ? 2.129 9.830 5.079 1.00 88.31 177 GLU A O 1
ATOM 1474 N N . VAL A 1 178 ? 3.092 8.913 6.885 1.00 90.31 178 VAL A N 1
ATOM 1475 C CA . VAL A 1 178 ? 2.252 7.707 6.936 1.00 90.31 178 VAL A CA 1
ATOM 1476 C C . VAL A 1 178 ? 0.830 8.042 7.389 1.00 90.31 178 VAL A C 1
ATOM 1478 O O . VAL A 1 178 ? -0.129 7.543 6.801 1.00 90.31 178 VAL A O 1
A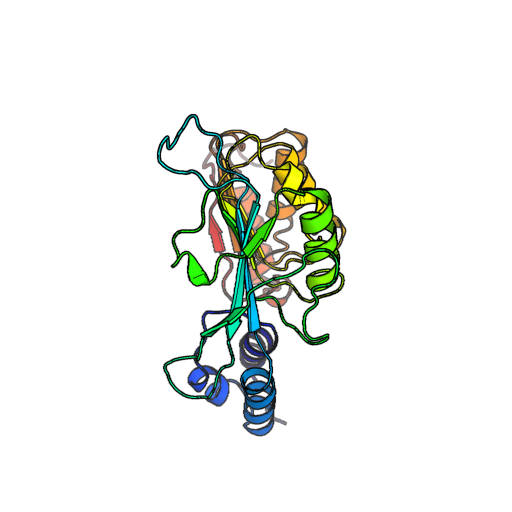TOM 1481 N N . GLU A 1 179 ? 0.672 8.901 8.398 1.00 91.00 179 GLU A N 1
ATOM 1482 C CA . GLU A 1 179 ? -0.637 9.372 8.868 1.00 91.00 179 GLU A CA 1
ATOM 1483 C C . GLU A 1 179 ? -1.410 10.085 7.751 1.00 91.00 179 GLU A C 1
ATOM 1485 O O . GLU A 1 179 ? -2.564 9.748 7.477 1.00 91.00 179 GLU A O 1
ATOM 1490 N N . GLU A 1 180 ? -0.758 11.031 7.068 1.00 91.88 180 GLU A N 1
ATOM 1491 C CA . GLU A 1 180 ? -1.314 11.768 5.931 1.00 91.88 180 GLU A CA 1
ATOM 1492 C C . GLU A 1 180 ? -1.673 10.806 4.780 1.00 91.88 180 GLU A C 1
ATOM 1494 O O . GLU A 1 180 ? -2.790 10.868 4.259 1.00 91.88 180 GLU A O 1
ATOM 1499 N N . PHE A 1 181 ? -0.812 9.830 4.457 1.00 92.00 181 PHE A N 1
ATOM 1500 C CA . PHE A 1 181 ? -1.100 8.803 3.445 1.00 92.00 181 PHE A CA 1
ATOM 1501 C C . PHE A 1 181 ? -2.322 7.934 3.791 1.00 92.00 181 PHE A C 1
ATOM 1503 O O . PHE A 1 181 ? -3.172 7.690 2.927 1.00 92.00 181 PHE A O 1
ATOM 1510 N N . VAL A 1 182 ? -2.435 7.462 5.038 1.00 91.88 182 VAL A N 1
ATOM 1511 C CA . VAL A 1 182 ? -3.571 6.642 5.498 1.00 91.88 182 VAL A CA 1
ATOM 1512 C C . VAL A 1 182 ? -4.863 7.460 5.466 1.00 91.88 182 VAL A C 1
ATOM 1514 O O . VAL A 1 182 ? -5.863 6.996 4.912 1.00 91.88 182 VAL A O 1
ATOM 1517 N N . MET A 1 183 ? -4.844 8.689 5.992 1.00 92.69 183 MET A N 1
ATOM 1518 C CA . MET A 1 183 ? -6.010 9.576 5.981 1.00 92.69 183 MET A CA 1
ATOM 1519 C C . MET A 1 183 ? -6.471 9.894 4.557 1.00 92.69 183 MET A C 1
ATOM 1521 O O . MET A 1 183 ? -7.664 9.808 4.278 1.00 92.69 183 MET A O 1
ATOM 1525 N N . ASP A 1 184 ? -5.561 10.227 3.641 1.00 92.50 184 ASP A N 1
ATOM 1526 C CA . ASP A 1 184 ? -5.917 10.534 2.251 1.00 92.50 184 ASP A CA 1
ATOM 1527 C C . ASP A 1 184 ? -6.430 9.310 1.490 1.00 92.50 184 ASP A C 1
ATOM 1529 O O . ASP A 1 184 ? -7.397 9.417 0.734 1.00 92.50 184 ASP A O 1
ATOM 1533 N N . THR A 1 185 ? -5.861 8.130 1.746 1.00 89.56 185 THR A N 1
ATOM 1534 C CA . THR A 1 185 ? -6.376 6.870 1.192 1.00 89.56 185 THR A CA 1
ATOM 1535 C C . THR A 1 185 ? -7.812 6.613 1.655 1.00 89.56 185 THR A C 1
ATOM 1537 O O . THR A 1 185 ? -8.677 6.314 0.833 1.00 89.56 185 THR A O 1
ATOM 1540 N N . MET A 1 186 ? -8.103 6.804 2.945 1.00 87.88 186 MET A N 1
ATOM 1541 C CA . MET A 1 186 ? -9.445 6.597 3.506 1.00 87.88 186 MET A CA 1
ATOM 1542 C C . MET A 1 186 ? -10.456 7.707 3.161 1.00 87.88 186 MET A C 1
ATOM 1544 O O . MET A 1 186 ? -11.659 7.462 3.207 1.00 87.88 186 MET A O 1
ATOM 1548 N N . LYS A 1 187 ? -10.009 8.912 2.774 1.00 88.88 187 LYS A N 1
ATOM 1549 C CA . LYS A 1 187 ? -10.884 9.952 2.192 1.00 88.88 187 LYS A CA 1
ATOM 1550 C C . LYS A 1 187 ? -11.350 9.587 0.779 1.00 88.88 187 LYS A C 1
ATOM 1552 O O . LYS A 1 187 ? -12.463 9.942 0.398 1.00 88.88 187 LYS A O 1
ATOM 1557 N N . LEU A 1 188 ? -10.491 8.933 -0.006 1.00 84.88 188 LEU A N 1
ATOM 1558 C CA . LEU A 1 188 ? -10.736 8.648 -1.424 1.00 84.88 188 LEU A CA 1
ATOM 1559 C C . LEU A 1 188 ? -11.522 7.351 -1.659 1.00 84.88 188 LEU A C 1
ATOM 1561 O O . LEU A 1 188 ? -12.205 7.230 -2.675 1.00 84.88 188 LEU A O 1
ATOM 1565 N N . GLN A 1 189 ? -11.442 6.386 -0.742 1.00 79.38 189 GLN A N 1
ATOM 1566 C CA . GLN A 1 189 ? -12.075 5.071 -0.877 1.00 79.38 189 GLN A CA 1
ATOM 1567 C C . GLN A 1 189 ? -12.214 4.349 0.474 1.00 79.38 189 GLN A C 1
ATOM 1569 O O . GLN A 1 189 ? -11.636 4.744 1.485 1.00 79.38 189 GLN A O 1
ATOM 1574 N N . ARG A 1 190 ? -12.948 3.230 0.482 1.00 75.44 190 ARG A N 1
ATOM 1575 C CA . ARG A 1 190 ? -13.069 2.353 1.653 1.00 75.44 190 ARG A CA 1
ATOM 1576 C C . ARG A 1 190 ? -11.890 1.385 1.738 1.00 75.44 190 ARG A C 1
ATOM 1578 O O . ARG A 1 190 ? -11.822 0.423 0.978 1.00 75.44 190 ARG A O 1
ATOM 1585 N N . VAL A 1 191 ? -11.012 1.610 2.709 1.00 80.50 191 VAL A N 1
ATOM 1586 C CA . VAL A 1 191 ? -10.015 0.621 3.145 1.00 80.50 191 VAL A CA 1
ATOM 1587 C C . VAL A 1 191 ? -10.723 -0.430 4.011 1.00 80.50 191 VAL A C 1
ATOM 1589 O O . VAL A 1 191 ? -11.606 -0.091 4.794 1.00 80.50 191 VAL A O 1
ATOM 1592 N N . SER A 1 192 ? -10.374 -1.706 3.844 1.00 73.62 192 SER A N 1
ATOM 1593 C CA . SER A 1 192 ? -11.008 -2.842 4.534 1.00 73.62 192 SER A CA 1
ATOM 1594 C C . SER A 1 192 ? -10.138 -3.426 5.655 1.00 73.62 192 SER A C 1
ATOM 1596 O O . SER A 1 192 ? -10.680 -3.927 6.639 1.00 73.62 192 SER A O 1
ATOM 1598 N N . GLU A 1 193 ? -8.808 -3.334 5.533 1.00 82.50 193 GLU A N 1
ATOM 1599 C CA . GLU A 1 193 ? -7.849 -3.816 6.539 1.00 82.50 193 GLU A CA 1
ATOM 1600 C C . GLU A 1 193 ? -6.795 -2.752 6.874 1.00 82.50 193 GLU A C 1
ATOM 1602 O O . GLU A 1 193 ? -6.281 -2.073 5.982 1.00 82.50 193 GLU A O 1
ATOM 1607 N N . LEU A 1 194 ? -6.472 -2.613 8.165 1.00 85.44 194 LEU A N 1
ATOM 1608 C CA . LEU A 1 194 ? -5.510 -1.631 8.669 1.00 85.44 194 LEU A CA 1
ATOM 1609 C C . LEU A 1 194 ? -4.656 -2.225 9.813 1.00 85.44 194 LEU A C 1
ATOM 1611 O O . LEU A 1 194 ? -5.168 -2.443 10.913 1.00 85.44 194 LEU A O 1
ATOM 1615 N N . ASP A 1 195 ? -3.361 -2.481 9.572 1.00 87.44 195 ASP A N 1
ATOM 1616 C CA . ASP A 1 195 ? -2.366 -2.913 10.582 1.00 87.44 195 ASP A CA 1
ATOM 1617 C C . ASP A 1 195 ? -1.294 -1.826 10.763 1.00 87.44 195 ASP A C 1
ATOM 1619 O O . ASP A 1 195 ? -0.435 -1.628 9.903 1.00 87.44 195 ASP A O 1
ATOM 1623 N N . LEU A 1 196 ? -1.349 -1.100 11.879 1.00 87.31 196 LEU A N 1
ATOM 1624 C CA . LEU A 1 196 ? -0.454 0.018 12.176 1.00 87.31 196 LEU A CA 1
ATOM 1625 C C . LEU A 1 196 ? 0.399 -0.276 13.410 1.00 87.31 196 LEU A C 1
ATOM 1627 O O . LEU A 1 196 ? -0.112 -0.715 14.446 1.00 87.31 196 LEU A O 1
ATOM 1631 N N . LYS A 1 197 ? 1.700 0.012 13.323 1.00 83.75 197 LYS A N 1
ATOM 1632 C CA . LYS A 1 197 ? 2.667 -0.139 14.419 1.00 83.75 197 LYS A CA 1
ATOM 1633 C C . LYS A 1 197 ? 3.529 1.120 14.524 1.00 83.75 197 LYS A C 1
ATOM 1635 O O . LYS A 1 197 ? 3.984 1.640 13.514 1.00 83.75 197 LYS A O 1
ATOM 1640 N N . GLY A 1 198 ? 3.765 1.603 15.739 1.00 73.00 198 GLY A N 1
ATOM 1641 C CA . GLY A 1 198 ? 4.561 2.811 15.997 1.00 73.00 198 GLY A CA 1
ATOM 1642 C C . GLY A 1 198 ? 4.390 3.292 17.436 1.00 73.00 198 GLY A C 1
ATOM 1643 O O . GLY A 1 198 ? 3.472 2.849 18.118 1.00 73.00 198 GLY A O 1
ATOM 1644 N N . THR A 1 199 ? 5.263 4.156 17.949 1.00 64.75 199 THR A N 1
ATOM 1645 C CA . THR A 1 199 ? 5.173 4.581 19.359 1.00 64.75 199 THR A CA 1
ATOM 1646 C C . THR A 1 199 ? 4.242 5.764 19.567 1.00 64.75 199 THR A C 1
ATOM 1648 O O . THR A 1 199 ? 3.454 5.744 20.511 1.00 64.75 199 THR A O 1
ATOM 1651 N N . ASP A 1 200 ? 4.281 6.737 18.659 1.00 75.00 200 ASP A N 1
ATOM 1652 C CA . ASP A 1 200 ? 3.654 8.049 18.798 1.00 75.00 200 ASP A CA 1
ATOM 1653 C C . ASP A 1 200 ? 2.855 8.388 17.535 1.00 75.00 200 ASP A C 1
ATOM 1655 O O . ASP A 1 200 ? 3.261 8.031 16.428 1.00 75.00 200 ASP A O 1
ATOM 1659 N N . VAL A 1 201 ? 1.719 9.067 17.708 1.00 81.75 201 VAL A N 1
ATOM 1660 C CA . VAL A 1 201 ? 0.859 9.547 16.616 1.00 81.75 201 VAL A CA 1
ATOM 1661 C C . VAL A 1 201 ? 0.449 10.994 16.860 1.00 81.75 201 VAL A C 1
ATOM 1663 O O . VAL A 1 201 ? 0.373 11.437 18.010 1.00 81.75 201 VAL A O 1
ATOM 1666 N N . SER A 1 202 ? 0.166 11.749 15.800 1.00 87.62 202 SER A N 1
ATOM 1667 C CA . SER A 1 202 ? -0.406 13.086 15.949 1.00 87.62 202 SER A CA 1
ATOM 1668 C C . SER A 1 202 ? -1.813 13.020 16.545 1.00 87.62 202 SER A C 1
ATOM 1670 O O . SER A 1 202 ? -2.561 12.059 16.361 1.00 87.62 202 SER A O 1
ATOM 1672 N N . LYS A 1 203 ? -2.214 14.089 17.241 1.00 87.25 203 LYS A N 1
ATOM 1673 C CA . LYS A 1 203 ? -3.563 14.190 17.811 1.00 87.25 203 LYS A CA 1
ATOM 1674 C C . LYS A 1 203 ? -4.658 14.170 16.735 1.00 87.25 203 LYS A C 1
ATOM 1676 O O . LYS A 1 203 ? -5.731 13.628 16.966 1.00 87.25 203 LYS A O 1
ATOM 1681 N N . GLU A 1 204 ? -4.386 14.741 15.561 1.00 91.44 204 GLU A N 1
ATOM 1682 C CA . GLU A 1 204 ? -5.308 14.697 14.422 1.00 91.44 204 GLU A CA 1
ATOM 1683 C C . GLU A 1 204 ? -5.531 13.254 13.952 1.00 91.44 204 GLU A C 1
ATOM 1685 O O . GLU A 1 204 ? -6.675 12.842 13.745 1.00 91.44 204 GLU A O 1
ATOM 1690 N N . PHE A 1 205 ? -4.456 12.462 13.875 1.00 89.25 205 PHE A N 1
ATOM 1691 C CA . PHE A 1 205 ? -4.541 11.051 13.522 1.00 89.25 205 PHE A CA 1
ATOM 1692 C C . PHE A 1 205 ? -5.157 10.188 14.634 1.00 89.25 205 PHE A C 1
ATOM 1694 O O . PHE A 1 205 ? -5.934 9.286 14.334 1.00 89.25 205 PHE A O 1
ATOM 1701 N N . GLU A 1 206 ? -4.908 10.491 15.914 1.00 85.62 206 GLU A N 1
ATOM 1702 C CA . GLU A 1 206 ? -5.620 9.884 17.053 1.00 85.62 206 GLU A CA 1
ATOM 1703 C C . GLU A 1 206 ? -7.139 10.128 16.951 1.00 85.62 206 GLU A C 1
ATOM 1705 O O . GLU A 1 206 ? -7.923 9.176 16.992 1.00 85.62 206 GLU A O 1
ATOM 1710 N N . ASP A 1 207 ? -7.564 11.381 16.747 1.00 86.88 207 ASP A N 1
ATOM 1711 C CA . ASP A 1 207 ? -8.977 11.756 16.595 1.00 86.88 207 ASP A CA 1
ATOM 1712 C C . ASP A 1 207 ? -9.611 11.124 15.335 1.00 86.88 207 ASP A C 1
ATOM 1714 O O . ASP A 1 207 ? -10.808 10.812 15.321 1.00 86.88 207 ASP A O 1
ATOM 1718 N N . PHE A 1 208 ? -8.830 10.924 14.267 1.00 88.81 208 PHE A N 1
ATOM 1719 C CA . PHE A 1 208 ? -9.234 10.203 13.056 1.00 88.81 208 PHE A CA 1
ATOM 1720 C C . PHE A 1 208 ? -9.428 8.703 13.322 1.00 88.81 208 PHE A C 1
ATOM 1722 O O . PHE A 1 208 ? -10.526 8.185 13.098 1.00 88.81 208 PHE A O 1
ATOM 1729 N N . LEU A 1 209 ? -8.414 8.019 13.862 1.00 83.81 209 LEU A N 1
ATOM 1730 C CA . LEU A 1 209 ? -8.483 6.599 14.207 1.00 83.81 209 LEU A CA 1
ATOM 1731 C C . LEU A 1 209 ? -9.634 6.331 15.179 1.00 83.81 209 LEU A C 1
ATOM 1733 O O . LEU A 1 209 ? -10.392 5.385 14.982 1.00 83.81 209 LEU A O 1
ATOM 1737 N N . HIS A 1 210 ? -9.847 7.193 16.176 1.00 79.69 210 HIS A N 1
ATOM 1738 C CA . HIS A 1 210 ? -10.964 7.056 17.108 1.00 79.69 210 HIS A CA 1
ATOM 1739 C C . HIS A 1 210 ? -12.334 7.077 16.400 1.00 79.69 210 HIS A C 1
ATOM 1741 O O . HIS A 1 210 ? -13.215 6.289 16.752 1.00 79.69 210 HIS A O 1
ATOM 1747 N N . LYS A 1 211 ? -12.527 7.919 15.373 1.00 83.88 211 LYS A N 1
ATOM 1748 C CA . LYS A 1 211 ? -13.761 7.929 14.559 1.00 83.88 211 LYS A CA 1
ATOM 1749 C C . LYS A 1 211 ? -13.914 6.638 13.758 1.00 83.88 211 LYS A C 1
ATOM 1751 O O . LYS A 1 211 ? -14.972 6.017 13.837 1.00 83.88 211 LYS A O 1
ATOM 1756 N N . VAL A 1 212 ? -12.858 6.210 13.060 1.00 80.38 212 VAL A N 1
ATOM 1757 C CA . VAL A 1 212 ? -12.829 4.945 12.302 1.00 80.38 212 VAL A CA 1
ATOM 1758 C C . VAL A 1 212 ? -13.182 3.762 13.211 1.00 80.38 212 VAL A C 1
ATOM 1760 O O . VAL A 1 212 ? -14.022 2.937 12.851 1.00 80.38 212 VAL A O 1
ATOM 1763 N N . MET A 1 213 ? -12.625 3.723 14.427 1.00 74.19 213 MET A N 1
ATOM 1764 C CA . MET A 1 213 ? -12.912 2.685 15.418 1.00 74.19 213 MET A CA 1
ATOM 1765 C C . MET A 1 213 ? -14.360 2.709 15.912 1.00 74.19 213 MET A C 1
ATOM 1767 O O . MET A 1 213 ? -15.022 1.675 15.906 1.00 74.19 213 MET A O 1
ATOM 1771 N N . VAL A 1 214 ? -14.870 3.869 16.344 1.00 72.56 214 VAL A N 1
ATOM 1772 C CA . VAL A 1 214 ? -16.241 4.003 16.875 1.00 72.56 214 VAL A CA 1
ATOM 1773 C C . VAL A 1 214 ? -17.293 3.690 15.810 1.00 72.56 214 VAL A C 1
ATOM 1775 O O . VAL A 1 214 ? -18.336 3.107 16.124 1.00 72.56 214 VAL A O 1
ATOM 1778 N N . ASN A 1 215 ? -17.019 4.046 14.555 1.00 72.31 215 ASN A N 1
ATOM 1779 C CA . ASN A 1 215 ? -17.879 3.724 13.425 1.00 72.31 215 ASN A CA 1
ATOM 1780 C C . ASN A 1 215 ? -17.679 2.289 12.909 1.00 72.31 215 ASN A C 1
ATOM 1782 O O . ASN A 1 215 ? -18.569 1.792 12.219 1.00 72.31 215 ASN A O 1
ATOM 1786 N N . ALA A 1 216 ? -16.563 1.638 13.253 1.00 65.50 216 ALA A N 1
ATOM 1787 C CA . ALA A 1 216 ? -16.196 0.269 12.892 1.00 65.50 216 ALA A CA 1
ATOM 1788 C C . ALA A 1 216 ? -16.446 -0.050 11.405 1.00 65.50 216 ALA A C 1
ATOM 1790 O O . ALA A 1 216 ? -17.177 -0.972 11.048 1.00 65.50 216 ALA A O 1
ATOM 1791 N N . GLU A 1 217 ? -15.860 0.770 10.533 1.00 66.00 217 GLU A N 1
ATOM 1792 C CA . GLU A 1 217 ? -16.116 0.771 9.082 1.00 66.00 217 GLU A CA 1
ATOM 1793 C C . GLU A 1 217 ? -15.356 -0.337 8.314 1.00 66.00 217 GLU A C 1
ATOM 1795 O O . GLU A 1 217 ? -15.452 -0.418 7.092 1.00 66.00 217 GLU A O 1
ATOM 1800 N N . MET A 1 218 ? -14.622 -1.198 9.030 1.00 70.19 218 MET A N 1
ATOM 1801 C CA . MET A 1 218 ? -13.620 -2.153 8.527 1.00 70.19 218 MET A CA 1
ATOM 1802 C C . MET A 1 218 ? -13.740 -3.488 9.298 1.00 70.19 218 MET A C 1
ATOM 1804 O O . MET A 1 218 ? -14.073 -3.456 10.487 1.00 70.19 218 MET A O 1
ATOM 1808 N N . HIS A 1 219 ? -13.454 -4.655 8.695 1.00 62.19 219 HIS A N 1
ATOM 1809 C CA . HIS A 1 219 ? -13.474 -5.941 9.434 1.00 62.19 219 HIS A CA 1
ATOM 1810 C C . HIS A 1 219 ? -12.218 -6.207 10.256 1.00 62.19 219 HIS A C 1
ATOM 1812 O O . HIS A 1 219 ? -12.295 -6.938 11.248 1.00 62.19 219 HIS A O 1
ATOM 1818 N N . TYR A 1 220 ? -11.075 -5.657 9.849 1.00 65.69 220 TYR A N 1
ATOM 1819 C CA . TYR A 1 220 ? -9.803 -5.856 10.534 1.00 65.69 220 TYR A CA 1
ATOM 1820 C C . TYR A 1 220 ? -9.141 -4.515 10.826 1.00 65.69 220 TYR A C 1
ATOM 1822 O O . TYR A 1 220 ? -8.707 -3.805 9.916 1.00 65.69 220 TYR A O 1
ATOM 1830 N N . ILE A 1 221 ? -9.029 -4.192 12.116 1.00 70.56 221 ILE A N 1
ATOM 1831 C CA . ILE A 1 221 ? -8.210 -3.073 12.577 1.00 70.56 221 ILE A CA 1
ATOM 1832 C C . ILE A 1 221 ? -7.304 -3.548 13.706 1.00 70.56 221 ILE A C 1
ATOM 1834 O O . ILE A 1 221 ? -7.752 -4.057 14.742 1.00 70.56 221 ILE A O 1
ATOM 1838 N N . ARG A 1 222 ? -6.003 -3.347 13.506 1.00 73.19 222 ARG A N 1
ATOM 1839 C CA . ARG A 1 222 ? -4.955 -3.670 14.463 1.00 73.19 222 ARG A CA 1
ATOM 1840 C C . ARG A 1 222 ? -4.040 -2.481 14.625 1.00 73.19 222 ARG A C 1
ATOM 1842 O O . ARG A 1 222 ? -3.290 -2.141 13.719 1.00 73.19 222 ARG A O 1
ATOM 1849 N N . ILE A 1 223 ? -4.081 -1.873 15.803 1.00 69.56 223 ILE A N 1
ATOM 1850 C CA . ILE A 1 223 ? -3.245 -0.717 16.105 1.00 69.56 223 ILE A CA 1
ATOM 1851 C C . ILE A 1 223 ? -2.364 -1.075 17.297 1.00 69.56 223 ILE A C 1
ATOM 1853 O O . ILE A 1 223 ? -2.805 -1.135 18.444 1.00 69.56 223 ILE A O 1
ATOM 1857 N N . LYS A 1 224 ? -1.098 -1.365 17.002 1.00 68.81 224 LYS A N 1
ATOM 1858 C CA . LYS A 1 224 ? -0.045 -1.644 17.980 1.00 68.81 224 LYS A CA 1
ATOM 1859 C C . LYS A 1 224 ? 0.752 -0.373 18.233 1.00 68.81 224 LYS A C 1
ATOM 1861 O O . LYS A 1 224 ? 1.904 -0.262 17.813 1.00 68.81 224 LYS A O 1
ATOM 1866 N N . THR A 1 225 ? 0.124 0.574 18.920 1.00 62.47 225 THR A N 1
ATOM 1867 C CA . THR A 1 225 ? 0.769 1.835 19.291 1.00 62.47 225 THR A CA 1
ATOM 1868 C C . THR A 1 225 ? 0.703 2.096 20.781 1.00 62.47 225 THR A C 1
ATOM 1870 O O . THR A 1 225 ? -0.328 1.849 21.404 1.00 62.47 225 THR A O 1
ATOM 1873 N N . THR A 1 226 ? 1.782 2.634 21.345 1.00 58.69 226 THR A N 1
ATOM 1874 C CA . THR A 1 226 ? 1.862 2.994 22.769 1.00 58.69 226 THR A CA 1
ATOM 1875 C C . THR A 1 226 ? 1.271 4.368 23.086 1.00 58.69 226 THR A C 1
ATOM 1877 O O . THR A 1 226 ? 0.881 4.594 24.226 1.00 58.69 226 THR A O 1
ATOM 1880 N N . GLY A 1 227 ? 1.192 5.267 22.100 1.00 55.94 227 GLY A N 1
ATOM 1881 C CA . GLY A 1 227 ? 0.750 6.655 22.270 1.00 55.94 227 GLY A CA 1
ATOM 1882 C C . GLY A 1 227 ? -0.751 6.911 22.101 1.00 55.94 227 GLY A C 1
ATOM 1883 O O . GLY A 1 227 ? -1.192 8.023 22.373 1.00 55.94 227 GLY A O 1
ATOM 1884 N N . LEU A 1 228 ? -1.549 5.923 21.677 1.00 63.25 228 LEU A N 1
ATOM 1885 C CA . LEU A 1 228 ? -3.008 6.078 21.619 1.00 63.25 228 LEU A CA 1
ATOM 1886 C C . LEU A 1 228 ? -3.624 6.038 23.016 1.00 63.25 228 LEU A C 1
ATOM 1888 O O . LEU A 1 228 ? -3.331 5.137 23.809 1.00 63.25 228 LEU A O 1
ATOM 1892 N N . LYS A 1 229 ? -4.576 6.937 23.281 1.00 65.31 229 LYS A N 1
ATOM 1893 C CA . LYS A 1 229 ? -5.445 6.801 24.449 1.00 65.31 229 LYS A CA 1
ATOM 1894 C C . LYS A 1 229 ? -6.214 5.491 24.405 1.00 65.31 229 LYS A C 1
ATOM 1896 O O . LYS A 1 229 ? -6.757 5.060 23.390 1.00 65.31 229 LYS A O 1
ATOM 1901 N N . VAL A 1 230 ? -6.280 4.883 25.578 1.00 66.19 230 VAL A N 1
ATOM 1902 C CA . VAL A 1 230 ? -6.950 3.614 25.807 1.00 66.19 230 VAL A CA 1
ATOM 1903 C C . VAL A 1 230 ? -8.461 3.784 25.595 1.00 66.19 230 VAL A C 1
ATOM 1905 O O . VAL A 1 230 ? -9.090 4.636 26.223 1.00 66.19 230 VAL A O 1
ATOM 1908 N N . PHE A 1 231 ? -9.061 2.958 24.736 1.00 65.88 231 PHE A N 1
ATOM 1909 C CA . PHE A 1 231 ? -10.496 3.015 24.454 1.00 65.88 231 PHE A CA 1
ATOM 1910 C C . PHE A 1 231 ? -11.303 2.494 25.648 1.00 65.88 231 PHE A C 1
ATOM 1912 O O . PHE A 1 231 ? -11.071 1.381 26.124 1.00 65.88 231 PHE A O 1
ATOM 1919 N N . GLY A 1 232 ? -12.302 3.252 26.105 1.00 64.50 232 GLY A N 1
ATOM 1920 C CA . GLY A 1 232 ? -13.227 2.777 27.137 1.00 64.50 232 GLY A CA 1
ATOM 1921 C C . GLY A 1 232 ? -14.032 1.561 26.663 1.00 64.50 232 GLY A C 1
ATOM 1922 O O . GLY A 1 232 ? -14.506 1.523 25.525 1.00 64.50 232 GLY A O 1
ATOM 1923 N N . PHE A 1 233 ? -14.244 0.578 27.545 1.00 66.88 233 PHE A N 1
ATOM 1924 C CA . PHE A 1 233 ? -14.982 -0.663 27.238 1.00 66.88 233 PHE A CA 1
ATOM 1925 C C . PHE A 1 233 ? -16.393 -0.440 26.643 1.00 66.88 233 PHE A C 1
ATOM 1927 O O . PHE A 1 233 ? -16.932 -1.283 25.920 1.00 66.88 233 PHE A O 1
ATOM 1934 N N . SER A 1 234 ? -16.995 0.723 26.892 1.00 66.88 234 SER A N 1
ATOM 1935 C CA . SER A 1 234 ? -18.262 1.151 26.297 1.00 66.88 234 SER A CA 1
ATOM 1936 C C . SER A 1 234 ? -18.240 1.245 24.768 1.00 66.88 234 SER A C 1
ATOM 1938 O O . SER A 1 234 ? -19.242 0.912 24.131 1.00 66.88 234 SER A O 1
ATOM 1940 N N . VAL A 1 235 ? -17.107 1.633 24.171 1.00 68.62 235 VAL A N 1
ATOM 1941 C CA . VAL A 1 235 ? -16.912 1.671 22.714 1.00 68.62 235 VAL A CA 1
ATOM 1942 C C . VAL A 1 235 ? -17.009 0.256 22.149 1.00 68.62 235 VAL A C 1
ATOM 1944 O O . VAL A 1 235 ? -17.818 0.009 21.257 1.00 68.62 235 VAL A O 1
ATOM 1947 N N . PHE A 1 236 ? -16.287 -0.698 22.745 1.00 68.38 236 PHE A N 1
ATOM 1948 C CA . PHE A 1 236 ? -16.358 -2.113 22.375 1.00 68.38 236 PHE A CA 1
ATOM 1949 C C . PHE A 1 236 ? -17.789 -2.664 22.487 1.00 68.38 236 PHE A C 1
ATOM 1951 O O . PHE A 1 236 ? -18.298 -3.268 21.542 1.00 68.38 236 PHE A O 1
ATOM 1958 N N . LYS A 1 237 ? -18.489 -2.378 23.595 1.00 67.06 237 LYS A N 1
ATOM 1959 C CA . LYS A 1 237 ? -19.896 -2.771 23.781 1.00 67.06 237 LYS A CA 1
ATOM 1960 C C . LYS A 1 237 ? -20.808 -2.205 22.683 1.00 67.06 237 LYS A C 1
ATOM 1962 O O . LYS A 1 237 ? -21.679 -2.924 22.197 1.00 67.06 237 LYS A O 1
ATOM 1967 N N . ARG A 1 238 ? -20.613 -0.945 22.275 1.00 73.56 238 ARG A N 1
ATOM 1968 C CA . ARG A 1 238 ? -21.404 -0.289 21.218 1.00 73.56 238 ARG A CA 1
ATOM 1969 C C . ARG A 1 238 ? -21.153 -0.910 19.843 1.00 73.56 238 ARG A C 1
ATOM 1971 O O . ARG A 1 238 ? -22.110 -1.150 19.108 1.00 73.56 238 ARG A O 1
ATOM 1978 N N . ILE A 1 239 ? -19.891 -1.199 19.522 1.00 71.31 239 ILE A N 1
ATOM 1979 C CA . ILE A 1 239 ? -19.493 -1.869 18.277 1.00 71.31 239 ILE A CA 1
ATOM 1980 C C . ILE A 1 239 ? -20.128 -3.264 18.212 1.00 71.31 239 ILE A C 1
ATOM 1982 O O . ILE A 1 239 ? -20.826 -3.568 17.246 1.00 71.31 239 ILE A O 1
ATOM 1986 N N . LEU A 1 240 ? -19.993 -4.064 19.277 1.00 69.69 240 LEU A N 1
ATOM 1987 C CA . LEU A 1 240 ? -20.588 -5.400 19.368 1.00 69.69 240 LEU A CA 1
ATOM 1988 C C . LEU A 1 240 ? -22.118 -5.360 19.221 1.00 69.69 240 LEU A C 1
ATOM 1990 O O . LEU A 1 240 ? -22.684 -6.128 18.450 1.00 69.69 240 LEU A O 1
ATOM 1994 N N . GLN A 1 241 ? -22.798 -4.425 19.895 1.00 69.75 241 GLN A N 1
ATOM 1995 C CA . GLN A 1 241 ? -24.250 -4.242 19.772 1.00 69.75 241 GLN A CA 1
ATOM 1996 C C . GLN A 1 241 ? -24.702 -3.863 18.356 1.00 69.75 241 GLN A C 1
ATOM 1998 O O . GLN A 1 241 ? -25.803 -4.238 17.956 1.00 69.75 241 GLN A O 1
ATOM 2003 N N . ARG A 1 242 ? -23.897 -3.100 17.607 1.00 71.12 242 ARG A N 1
ATOM 2004 C CA . ARG A 1 242 ? -24.197 -2.758 16.211 1.00 71.12 242 ARG A CA 1
ATOM 2005 C C . ARG A 1 242 ? -23.942 -3.952 15.289 1.00 71.12 242 ARG A C 1
ATOM 2007 O O . ARG A 1 242 ? -24.800 -4.246 14.462 1.00 71.12 242 ARG A O 1
ATOM 2014 N N . TRP A 1 243 ? -22.838 -4.674 15.482 1.00 66.81 243 TRP A N 1
ATOM 2015 C CA . TRP A 1 243 ? -22.525 -5.899 14.738 1.00 66.81 243 TRP A CA 1
ATOM 2016 C C . TRP A 1 243 ? -23.598 -6.976 14.930 1.00 66.81 243 TRP A C 1
ATOM 2018 O O . TRP A 1 243 ? -24.098 -7.511 13.951 1.00 66.81 243 TRP A O 1
ATOM 2028 N N . MET A 1 244 ? -24.069 -7.202 16.161 1.00 66.44 244 MET A N 1
ATOM 2029 C CA . MET A 1 244 ? -25.168 -8.140 16.441 1.00 66.44 244 MET A CA 1
ATOM 2030 C C . MET A 1 244 ? -26.511 -7.754 15.793 1.00 66.44 244 MET A C 1
ATOM 2032 O O . MET A 1 244 ? -27.381 -8.610 15.659 1.00 66.44 244 MET A O 1
ATOM 2036 N N . LYS A 1 245 ? -26.720 -6.478 15.436 1.00 72.56 245 LYS A N 1
ATOM 2037 C CA . LYS A 1 245 ? -27.962 -5.994 14.802 1.00 72.56 245 LYS A CA 1
ATOM 2038 C C . LYS A 1 245 ? -27.922 -6.014 13.275 1.00 72.56 245 LYS A C 1
ATOM 2040 O O . LYS A 1 245 ? -28.980 -6.079 12.664 1.00 72.56 245 LYS A O 1
ATOM 2045 N N . SER A 1 246 ? -26.739 -5.864 12.686 1.00 67.94 246 SER A N 1
ATOM 2046 C CA . SER A 1 246 ? -26.533 -5.760 11.239 1.00 67.94 246 SER A CA 1
ATOM 2047 C C . SER A 1 246 ? -25.083 -6.145 10.912 1.00 67.94 246 SER A C 1
ATOM 2049 O O . SER A 1 246 ? -24.249 -5.264 10.665 1.00 67.94 246 SER A O 1
ATOM 2051 N N . PRO A 1 247 ? -24.725 -7.442 10.983 1.00 62.12 247 PRO A N 1
ATOM 2052 C CA . PRO A 1 247 ? -23.360 -7.907 10.727 1.00 62.12 247 PRO A CA 1
ATOM 2053 C C . PRO A 1 247 ? -22.922 -7.639 9.278 1.00 62.12 247 PRO A C 1
ATOM 2055 O O . PRO A 1 247 ? -21.747 -7.390 9.022 1.00 62.12 247 PRO A O 1
ATOM 2058 N N . GLU A 1 248 ? -23.861 -7.601 8.333 1.00 61.66 248 GLU A N 1
ATOM 2059 C CA . GLU A 1 248 ? -23.639 -7.216 6.937 1.00 61.66 248 GLU A CA 1
ATOM 2060 C C . GLU A 1 248 ? -23.251 -5.738 6.745 1.00 61.66 248 GLU A C 1
ATOM 2062 O O . GLU A 1 248 ? -22.653 -5.404 5.724 1.00 61.66 248 GLU A O 1
ATOM 2067 N N . SER A 1 249 ? -23.513 -4.858 7.725 1.00 61.22 249 SER A N 1
ATOM 2068 C CA . SER A 1 249 ? -23.024 -3.467 7.694 1.00 61.22 249 SER A CA 1
ATOM 2069 C C . SER A 1 249 ? -21.527 -3.329 8.007 1.00 61.22 249 SER A C 1
ATOM 2071 O O . SER A 1 249 ? -20.974 -2.239 7.855 1.00 61.22 249 SER A O 1
ATOM 2073 N N . PHE A 1 250 ? -20.872 -4.419 8.419 1.00 56.75 250 PHE A N 1
ATOM 2074 C CA . PHE A 1 250 ? -19.434 -4.498 8.655 1.00 56.75 250 PHE A CA 1
ATOM 2075 C C . PHE A 1 250 ? -18.802 -5.193 7.447 1.00 56.75 250 PHE A C 1
ATOM 2077 O O . PHE A 1 250 ? -19.073 -6.361 7.152 1.00 56.75 250 PHE A O 1
ATOM 2084 N N . TYR A 1 251 ? -18.006 -4.431 6.700 1.00 53.53 251 TYR A N 1
ATOM 2085 C CA . TYR A 1 251 ? -17.443 -4.846 5.417 1.00 53.53 251 TYR A CA 1
ATOM 2086 C C . TYR A 1 251 ? -16.599 -6.115 5.578 1.00 53.53 251 TYR A C 1
ATOM 2088 O O . TYR A 1 251 ? -15.696 -6.116 6.388 1.00 53.53 251 TYR A O 1
ATOM 2096 N N . GLY A 1 252 ? -16.841 -7.168 4.790 1.00 50.66 252 GLY A N 1
ATOM 2097 C CA . GLY A 1 252 ? -15.755 -8.110 4.472 1.00 50.66 252 GLY A CA 1
ATOM 2098 C C . GLY A 1 252 ? -15.440 -9.344 5.340 1.00 50.66 252 GLY A C 1
ATOM 2099 O O . GLY A 1 252 ? -14.482 -10.006 4.966 1.00 50.66 252 GLY A O 1
ATOM 2100 N N . ARG A 1 253 ? -16.188 -9.735 6.392 1.00 49.31 253 ARG A N 1
ATOM 2101 C CA . ARG A 1 253 ? -16.213 -11.128 6.945 1.00 49.31 253 ARG A CA 1
ATOM 2102 C C . ARG A 1 253 ? -17.280 -11.306 8.035 1.00 49.31 253 ARG A C 1
ATOM 2104 O O . ARG A 1 253 ? -17.827 -10.332 8.545 1.00 49.31 253 ARG A O 1
ATOM 2111 N N . ASP A 1 254 ? -17.553 -12.550 8.425 1.00 47.06 254 ASP A N 1
ATOM 2112 C CA . ASP A 1 254 ? -18.491 -12.912 9.514 1.00 47.06 254 ASP A CA 1
ATOM 2113 C C . ASP A 1 254 ? -17.826 -12.835 10.898 1.00 47.06 254 ASP A C 1
ATOM 2115 O O . ASP A 1 254 ? -18.321 -13.339 11.904 1.00 47.06 254 ASP A O 1
ATOM 2119 N N . THR A 1 255 ? -16.645 -12.228 10.932 1.00 52.25 255 THR A N 1
ATOM 2120 C CA . THR A 1 255 ? -15.737 -12.167 12.064 1.00 52.25 255 THR A CA 1
ATOM 2121 C C . THR A 1 255 ? -15.122 -10.779 12.076 1.00 52.25 255 THR A C 1
ATOM 2123 O O . THR A 1 255 ? -14.520 -10.350 11.093 1.00 52.25 255 THR A O 1
ATOM 2126 N N . LEU A 1 256 ? -15.306 -10.077 13.190 1.00 55.69 256 LEU A N 1
ATOM 2127 C CA . LEU A 1 256 ? -14.785 -8.738 13.422 1.00 55.69 256 LEU A CA 1
ATOM 2128 C C . LEU A 1 256 ? -13.521 -8.849 14.282 1.00 55.69 256 LEU A C 1
ATOM 2130 O O . LEU A 1 256 ? -13.589 -9.304 15.424 1.00 55.69 256 LEU A O 1
ATOM 2134 N N . PHE A 1 257 ? -12.377 -8.435 13.742 1.00 61.34 257 PHE A N 1
ATOM 2135 C CA . PHE A 1 257 ? -11.085 -8.504 14.422 1.00 61.34 257 PHE A CA 1
ATOM 2136 C C . PHE A 1 257 ? -10.667 -7.117 14.916 1.00 61.34 257 PHE A C 1
ATOM 2138 O O . PHE A 1 257 ? -10.283 -6.249 14.132 1.00 61.34 257 PHE A O 1
ATOM 2145 N N . LEU A 1 258 ? -10.726 -6.923 16.236 1.00 60.66 258 LEU A N 1
ATOM 2146 C CA . LEU A 1 258 ? -10.336 -5.683 16.909 1.00 60.66 258 LEU A CA 1
ATOM 2147 C C . LEU A 1 258 ? -9.139 -5.949 17.825 1.00 60.66 258 LEU A C 1
ATOM 2149 O O . LEU A 1 258 ? -9.281 -6.590 18.867 1.00 60.66 258 LEU A O 1
ATOM 2153 N N . TYR A 1 259 ? -7.968 -5.430 17.459 1.00 66.12 259 TYR A N 1
ATOM 2154 C CA . TYR A 1 259 ? -6.757 -5.502 18.281 1.00 66.12 259 TYR A CA 1
ATOM 2155 C C . TYR A 1 259 ? -6.366 -4.092 18.738 1.00 66.12 259 TYR A C 1
ATOM 2157 O O . TYR A 1 259 ? -5.693 -3.362 18.008 1.00 66.12 259 TYR A O 1
ATOM 2165 N N . LEU A 1 260 ? -6.824 -3.716 19.938 1.00 64.38 260 LEU A N 1
ATOM 2166 C CA . LEU A 1 260 ? -6.777 -2.351 20.478 1.00 64.38 260 LEU A CA 1
ATOM 2167 C C . LEU A 1 260 ? -6.396 -2.343 21.970 1.00 64.38 260 LEU A C 1
ATOM 2169 O O . LEU A 1 260 ? -6.747 -3.288 22.684 1.00 64.38 260 LEU A O 1
ATOM 2173 N N . PRO A 1 261 ? -5.784 -1.261 22.485 1.00 57.31 261 PRO A N 1
ATOM 2174 C CA . PRO A 1 261 ? -5.699 -1.018 23.922 1.00 57.31 261 PRO A CA 1
ATOM 2175 C C . PRO A 1 261 ? -7.087 -0.654 24.485 1.00 57.31 261 PRO A C 1
ATOM 2177 O O . PRO A 1 261 ? -7.637 0.404 24.171 1.00 57.31 261 PRO A O 1
ATOM 2180 N N . VAL A 1 262 ? -7.653 -1.526 25.329 1.00 57.56 262 VAL A N 1
ATOM 2181 C CA . VAL A 1 262 ? -8.970 -1.340 25.972 1.00 57.56 262 VAL A CA 1
ATOM 2182 C C . VAL A 1 262 ? -8.822 -1.106 27.473 1.00 57.56 262 VAL A C 1
ATOM 2184 O O . VAL A 1 262 ? -8.052 -1.778 28.157 1.00 57.56 262 VAL A O 1
ATOM 2187 N N . GLY A 1 263 ? -9.587 -0.141 27.976 1.00 54.72 263 GLY A N 1
ATOM 2188 C CA . GLY A 1 263 ? -9.528 0.368 29.336 1.00 54.72 263 GLY A CA 1
ATOM 2189 C C . GLY A 1 263 ? -10.763 -0.043 30.111 1.00 54.72 263 GLY A C 1
ATOM 2190 O O . GLY A 1 263 ? -11.890 0.303 29.750 1.00 54.72 263 GLY A O 1
ATOM 2191 N N . PHE A 1 264 ? -10.530 -0.757 31.206 1.00 52.06 264 PHE A N 1
ATOM 2192 C CA . PHE A 1 264 ? -11.554 -1.167 32.161 1.00 52.06 264 PHE A CA 1
ATOM 2193 C C . PHE A 1 264 ? -11.641 -0.160 33.319 1.00 52.06 264 PHE A C 1
ATOM 2195 O O . PHE A 1 264 ? -11.614 -0.548 34.486 1.00 52.06 264 PHE A O 1
ATOM 2202 N N . SER A 1 265 ? -11.709 1.142 33.012 1.00 53.41 265 SER A N 1
ATOM 2203 C CA . SER A 1 265 ? -12.059 2.138 34.028 1.00 53.41 265 SER A CA 1
ATOM 2204 C C . SER A 1 265 ? -13.527 1.957 34.421 1.00 53.41 265 SER A C 1
ATOM 2206 O O . SER A 1 265 ? -14.403 1.756 33.581 1.00 53.41 265 SER A O 1
ATOM 2208 N N . SER A 1 266 ? -13.794 1.989 35.725 1.00 41.91 266 SER A N 1
ATOM 2209 C CA . SER A 1 266 ? -15.120 1.767 36.313 1.00 41.91 266 SER A CA 1
ATOM 2210 C C . SER A 1 266 ? -15.986 3.029 36.369 1.00 41.91 266 SER A C 1
ATOM 2212 O O . SER A 1 266 ? -17.029 3.032 37.027 1.00 41.91 266 SER A O 1
ATOM 2214 N N . GLU A 1 267 ? -15.569 4.105 35.699 1.00 46.25 267 GLU A N 1
ATOM 2215 C CA . GLU A 1 267 ? -16.324 5.352 35.653 1.00 46.25 267 GLU A CA 1
ATOM 2216 C C . GLU A 1 267 ? -17.624 5.135 34.877 1.00 46.25 267 GLU A C 1
ATOM 2218 O O . GLU A 1 267 ? -17.641 4.684 33.728 1.00 46.25 267 GLU A O 1
ATOM 2223 N N . LYS A 1 268 ? -18.738 5.400 35.562 1.00 33.84 268 LYS A N 1
ATOM 2224 C CA . LYS A 1 268 ? -20.074 5.257 34.996 1.00 33.84 268 LYS A CA 1
ATOM 2225 C C . LYS A 1 268 ? -20.217 6.210 33.817 1.00 33.84 268 LYS A C 1
ATOM 2227 O O . LYS A 1 268 ? -19.934 7.396 33.939 1.00 33.84 268 LYS A O 1
ATOM 2232 N N . ILE A 1 269 ? -20.742 5.686 32.716 1.00 40.38 269 ILE A N 1
ATOM 2233 C CA . ILE A 1 269 ? -21.428 6.529 31.744 1.00 40.38 269 ILE A CA 1
ATOM 2234 C C . ILE A 1 269 ? -22.743 6.940 32.406 1.00 40.38 269 ILE A C 1
ATOM 2236 O O . ILE A 1 269 ? -23.584 6.071 32.659 1.00 40.38 269 ILE A O 1
ATOM 2240 N N . GLU A 1 270 ? -22.868 8.225 32.717 1.00 31.62 270 GLU A N 1
ATOM 2241 C CA . GLU A 1 270 ? -24.154 8.883 32.978 1.00 31.62 270 GLU A CA 1
ATOM 2242 C C . GLU A 1 270 ? -24.852 9.227 31.650 1.00 31.62 270 GLU A C 1
ATOM 2244 O O . GLU A 1 270 ? -24.141 9.591 30.683 1.00 31.62 270 GLU A O 1
#